Protein AF-A0A1G7NM06-F1 (afdb_monomer_lite)

Radius of gyration: 22.71 Å; chains: 1; bounding box: 61×48×58 Å

Structure (mmCIF, N/CA/C/O backbone):
data_AF-A0A1G7NM06-F1
#
_entry.id   AF-A0A1G7NM06-F1
#
loop_
_atom_site.group_PDB
_atom_site.id
_atom_site.type_symbol
_atom_site.label_atom_id
_atom_site.label_alt_id
_atom_site.label_comp_id
_atom_site.label_asym_id
_atom_site.label_entity_id
_atom_site.label_seq_id
_atom_site.pdbx_PDB_ins_code
_atom_site.Cartn_x
_atom_site.Cartn_y
_atom_site.Cartn_z
_atom_site.occupancy
_atom_site.B_iso_or_equiv
_atom_site.auth_seq_id
_atom_site.auth_comp_id
_atom_site.auth_asym_id
_atom_site.auth_atom_id
_atom_site.pdbx_PDB_model_num
ATOM 1 N N . MET A 1 1 ? 39.604 -18.640 15.598 1.00 43.50 1 MET A N 1
ATOM 2 C CA . MET A 1 1 ? 39.301 -17.469 14.747 1.00 43.50 1 MET A CA 1
ATOM 3 C C . MET A 1 1 ? 39.139 -17.954 13.306 1.00 43.50 1 MET A C 1
ATOM 5 O O . MET A 1 1 ? 40.164 -18.288 12.729 1.00 43.50 1 MET A O 1
ATOM 9 N N . LYS A 1 2 ? 37.892 -18.140 12.814 1.00 44.75 2 LYS A N 1
ATOM 10 C CA . LYS A 1 2 ? 37.484 -18.404 11.396 1.00 44.75 2 LYS A CA 1
ATOM 11 C C . LYS A 1 2 ? 36.070 -19.015 11.208 1.00 44.75 2 LYS A C 1
ATOM 13 O O . LYS A 1 2 ? 35.714 -19.318 10.079 1.00 44.75 2 LYS A O 1
ATOM 18 N N . ARG A 1 3 ? 35.270 -19.233 12.263 1.00 35.44 3 ARG A N 1
ATOM 19 C CA . ARG A 1 3 ? 33.945 -19.890 12.142 1.00 35.44 3 ARG A CA 1
ATOM 20 C C . ARG A 1 3 ? 32.798 -18.909 11.875 1.00 35.44 3 ARG A C 1
ATOM 22 O O . ARG A 1 3 ? 31.904 -19.227 11.101 1.00 35.44 3 ARG A O 1
ATOM 29 N N . ASP A 1 4 ? 32.876 -17.711 12.451 1.00 37.97 4 ASP A N 1
ATOM 30 C CA . ASP A 1 4 ? 31.843 -16.682 12.278 1.00 37.97 4 ASP A CA 1
ATOM 31 C C . ASP A 1 4 ? 31.806 -16.169 10.833 1.00 37.97 4 ASP A C 1
ATOM 33 O O . ASP A 1 4 ? 30.741 -16.017 10.249 1.00 37.97 4 ASP A O 1
ATOM 37 N N . ASP A 1 5 ? 32.971 -16.033 10.200 1.00 39.00 5 ASP A N 1
ATOM 38 C CA . ASP A 1 5 ? 33.121 -15.505 8.838 1.00 39.00 5 ASP A CA 1
ATOM 39 C C . ASP A 1 5 ? 32.427 -16.370 7.762 1.00 39.00 5 ASP A C 1
ATOM 41 O O . ASP A 1 5 ? 32.081 -15.891 6.687 1.00 39.00 5 ASP A O 1
ATOM 45 N N . THR A 1 6 ? 32.199 -17.659 8.041 1.00 47.03 6 THR A N 1
ATOM 46 C CA . THR A 1 6 ? 31.506 -18.585 7.125 1.00 47.03 6 THR A CA 1
ATOM 47 C C . THR A 1 6 ? 29.986 -18.504 7.270 1.00 47.03 6 THR A C 1
ATOM 49 O O . THR A 1 6 ? 29.272 -18.566 6.274 1.00 47.03 6 THR A O 1
ATOM 52 N N . LEU A 1 7 ? 29.493 -18.306 8.497 1.00 46.59 7 LEU A N 1
ATOM 53 C CA . LEU A 1 7 ? 28.071 -18.086 8.784 1.00 46.59 7 LEU A CA 1
ATOM 54 C C . LEU A 1 7 ? 27.610 -16.730 8.250 1.00 46.59 7 LEU A C 1
ATOM 56 O O . LEU A 1 7 ? 26.580 -16.650 7.592 1.00 46.59 7 LEU A O 1
ATOM 60 N N . TRP A 1 8 ? 28.413 -15.686 8.462 1.00 35.19 8 TRP A N 1
ATOM 61 C CA . TRP A 1 8 ? 28.135 -14.355 7.930 1.00 35.19 8 TRP A CA 1
ATOM 62 C C . TRP A 1 8 ? 28.139 -14.324 6.400 1.00 35.19 8 TRP A C 1
ATOM 64 O O . TRP A 1 8 ? 27.316 -13.619 5.831 1.00 35.19 8 TRP A O 1
ATOM 74 N N . LYS A 1 9 ? 28.985 -15.121 5.731 1.00 40.50 9 LYS A N 1
ATOM 75 C CA . LYS A 1 9 ? 28.974 -15.266 4.265 1.00 40.50 9 LYS A CA 1
ATOM 76 C C . LYS A 1 9 ? 27.762 -16.023 3.734 1.00 40.50 9 LYS A C 1
ATOM 78 O O . LYS A 1 9 ? 27.171 -15.558 2.774 1.00 40.50 9 LYS A O 1
ATOM 83 N N . SER A 1 10 ? 27.363 -17.122 4.371 1.00 41.19 10 SER A N 1
ATOM 84 C CA . SER A 1 10 ? 26.159 -17.872 3.976 1.00 41.19 10 SER A CA 1
ATOM 85 C C . SER A 1 10 ? 24.891 -17.038 4.158 1.00 41.19 10 SER A C 1
ATOM 87 O O . SER A 1 10 ? 24.064 -16.982 3.256 1.00 41.19 10 SER A O 1
ATOM 89 N N . ILE A 1 11 ? 24.780 -16.316 5.278 1.00 50.12 11 ILE A N 1
ATOM 90 C CA . ILE A 1 11 ? 23.676 -15.381 5.508 1.00 50.12 11 ILE A CA 1
ATOM 91 C C . ILE A 1 11 ? 23.701 -14.283 4.445 1.00 50.12 11 ILE A C 1
ATOM 93 O O . ILE A 1 11 ? 22.666 -14.006 3.851 1.00 50.12 11 ILE A O 1
ATOM 97 N N . LEU A 1 12 ? 24.874 -13.689 4.179 1.00 47.62 12 LEU A N 1
ATOM 98 C CA . LEU A 1 12 ? 25.030 -12.668 3.145 1.00 47.62 12 LEU A CA 1
ATOM 99 C C . LEU A 1 12 ? 24.721 -13.178 1.749 1.00 47.62 12 LEU A C 1
ATOM 101 O O . LEU A 1 12 ? 24.260 -12.360 0.984 1.00 47.62 12 LEU A O 1
ATOM 105 N N . GLU A 1 13 ? 24.958 -14.443 1.405 1.00 53.25 13 GLU A N 1
ATOM 106 C CA . GLU A 1 13 ? 24.612 -15.017 0.097 1.00 53.25 13 GLU A CA 1
ATOM 107 C C . GLU A 1 13 ? 23.094 -15.201 -0.052 1.00 53.25 13 GLU A C 1
ATOM 109 O O . GLU A 1 13 ? 22.539 -14.817 -1.082 1.00 53.25 13 GLU A O 1
ATOM 114 N N . ASP A 1 14 ? 22.414 -15.677 0.997 1.00 50.97 14 ASP A N 1
ATOM 115 C CA . ASP A 1 14 ? 20.961 -15.900 0.992 1.00 50.97 14 ASP A CA 1
ATOM 116 C C . ASP A 1 14 ? 20.156 -14.592 1.040 1.00 50.97 14 ASP A C 1
ATOM 118 O O . ASP A 1 14 ? 19.082 -14.494 0.443 1.00 50.97 14 ASP A O 1
ATOM 122 N N . ILE A 1 15 ? 20.678 -13.565 1.722 1.00 57.25 15 ILE A N 1
ATOM 123 C CA . ILE A 1 15 ? 20.030 -12.248 1.839 1.00 57.25 15 ILE A CA 1
ATOM 124 C C . ILE A 1 15 ? 20.716 -11.178 0.989 1.00 57.25 15 ILE A C 1
ATOM 126 O O . ILE A 1 15 ? 20.377 -10.007 1.124 1.00 57.25 15 ILE A O 1
ATOM 130 N N . PHE A 1 16 ? 21.676 -11.534 0.123 1.00 56.03 16 PHE A N 1
ATOM 131 C CA . PHE A 1 16 ? 22.527 -10.554 -0.571 1.00 56.03 16 PHE A CA 1
ATOM 132 C C . PHE A 1 16 ? 21.712 -9.553 -1.378 1.00 56.03 16 PHE A C 1
ATOM 134 O O . PHE A 1 16 ? 22.005 -8.361 -1.399 1.00 56.03 16 PHE A O 1
ATOM 141 N N . GLU A 1 17 ? 20.682 -10.058 -2.053 1.00 51.69 17 GLU A N 1
ATOM 142 C CA . GLU A 1 17 ? 19.802 -9.260 -2.893 1.00 51.69 17 GLU A CA 1
ATOM 143 C C . GLU A 1 17 ? 18.948 -8.319 -2.038 1.00 51.69 17 GLU A C 1
ATOM 145 O O . GLU A 1 17 ? 18.865 -7.139 -2.355 1.00 51.69 17 GLU A O 1
ATOM 150 N N . ASP A 1 18 ? 18.413 -8.793 -0.908 1.00 56.47 18 ASP A N 1
ATOM 151 C CA . ASP A 1 18 ? 17.639 -7.985 0.043 1.00 56.47 18 ASP A CA 1
ATOM 152 C C . ASP A 1 18 ? 18.523 -6.958 0.786 1.00 56.47 18 ASP A C 1
ATOM 154 O O . ASP A 1 18 ? 18.114 -5.820 1.019 1.00 56.47 18 ASP A O 1
ATOM 158 N N . PHE A 1 19 ? 19.771 -7.326 1.087 1.00 63.91 19 PHE A N 1
ATOM 159 C CA . PHE A 1 19 ? 20.810 -6.467 1.654 1.00 63.91 19 PHE A CA 1
ATOM 160 C C . PHE A 1 19 ? 21.197 -5.354 0.677 1.00 63.91 19 PHE A C 1
ATOM 162 O O . PHE A 1 19 ? 21.186 -4.178 1.037 1.00 63.91 19 PHE A O 1
ATOM 169 N N . LEU A 1 20 ? 21.475 -5.695 -0.583 1.00 50.59 20 LEU A N 1
ATOM 170 C CA . LEU A 1 20 ? 21.737 -4.707 -1.626 1.00 50.59 20 LEU A CA 1
ATOM 171 C C . LEU A 1 20 ? 20.502 -3.849 -1.914 1.00 50.59 20 LEU A C 1
ATOM 173 O O . LEU A 1 20 ? 20.657 -2.661 -2.143 1.00 50.59 20 LEU A O 1
ATOM 177 N N . LEU A 1 21 ? 19.286 -4.389 -1.838 1.00 51.88 21 LEU A N 1
ATOM 178 C CA . LEU A 1 21 ? 18.047 -3.614 -1.955 1.00 51.88 21 LEU A CA 1
ATOM 179 C C . LEU A 1 21 ? 17.881 -2.576 -0.841 1.00 51.88 21 LEU A C 1
ATOM 181 O O . LEU A 1 21 ? 17.345 -1.495 -1.082 1.00 51.88 21 LEU A O 1
ATOM 185 N N . PHE A 1 22 ? 18.285 -2.931 0.379 1.00 59.94 22 PHE A N 1
ATOM 186 C CA . PHE A 1 22 ? 18.188 -2.065 1.547 1.00 59.94 22 PHE A CA 1
ATOM 187 C C . PHE A 1 22 ? 19.261 -0.968 1.532 1.00 59.94 22 PHE A C 1
ATOM 189 O O . PHE A 1 22 ? 18.960 0.185 1.832 1.00 59.94 22 PHE A O 1
ATOM 196 N N . PHE A 1 23 ? 20.499 -1.309 1.155 1.00 47.84 23 PHE A N 1
ATOM 197 C CA . PHE A 1 23 ? 21.634 -0.377 1.157 1.00 47.84 23 PHE A CA 1
ATOM 198 C C . PHE A 1 23 ? 21.841 0.376 -0.169 1.00 47.84 23 PHE A C 1
ATOM 200 O O . PHE A 1 23 ? 22.398 1.472 -0.160 1.00 47.84 23 PHE A O 1
ATOM 207 N N . TYR A 1 24 ? 21.373 -0.171 -1.292 1.00 44.34 24 TYR A N 1
ATOM 208 C CA . TYR A 1 24 ? 21.452 0.405 -2.639 1.00 44.34 24 TYR A CA 1
ATOM 209 C C . TYR A 1 24 ? 20.064 0.387 -3.309 1.00 44.34 24 TYR A C 1
ATOM 211 O O . TYR A 1 24 ? 19.793 -0.436 -4.189 1.00 44.34 24 TYR A O 1
ATOM 219 N N . PRO A 1 25 ? 19.165 1.311 -2.924 1.00 50.66 25 PRO A N 1
ATOM 220 C CA . PRO A 1 25 ? 17.800 1.394 -3.457 1.00 50.66 25 PRO A CA 1
ATOM 221 C C . PRO A 1 25 ? 17.711 1.634 -4.980 1.00 50.66 25 PRO A C 1
ATOM 223 O O . PRO A 1 25 ? 16.626 1.488 -5.545 1.00 50.66 25 PRO A O 1
ATOM 226 N N . ASP A 1 26 ? 18.837 1.936 -5.641 1.00 49.22 26 ASP A N 1
ATOM 227 C CA . ASP A 1 26 ? 19.004 2.028 -7.102 1.00 49.22 26 ASP A CA 1
ATOM 228 C C . ASP A 1 26 ? 19.062 0.663 -7.820 1.00 49.22 26 ASP A C 1
ATOM 230 O O . ASP A 1 26 ? 19.248 0.600 -9.038 1.00 49.22 26 ASP A O 1
ATOM 234 N N . ALA A 1 27 ? 18.882 -0.453 -7.105 1.00 55.12 27 ALA A N 1
ATOM 235 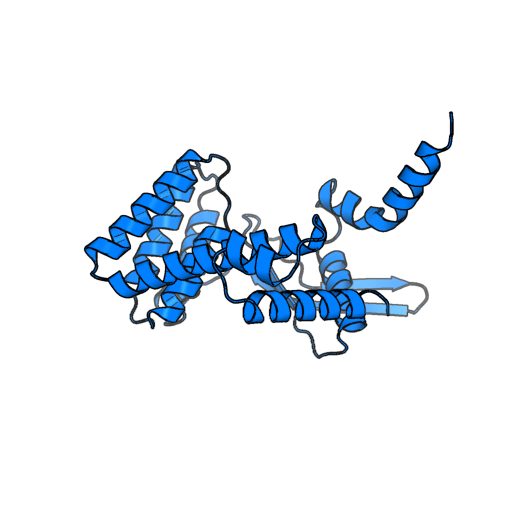C CA . ALA A 1 27 ? 18.587 -1.733 -7.738 1.00 55.12 27 ALA A CA 1
ATOM 236 C C . ALA A 1 27 ? 17.304 -1.609 -8.587 1.00 55.12 27 ALA A C 1
ATOM 238 O O . ALA A 1 27 ? 16.230 -1.309 -8.059 1.00 55.12 27 ALA A O 1
ATOM 239 N N . ASP A 1 28 ? 17.435 -1.842 -9.901 1.00 77.19 28 ASP A N 1
ATOM 240 C CA . ASP A 1 28 ? 16.383 -1.752 -10.924 1.00 77.19 28 ASP A CA 1
ATOM 241 C C . ASP A 1 28 ? 14.998 -2.152 -10.376 1.00 77.19 28 ASP A C 1
ATOM 243 O O . ASP A 1 28 ? 14.730 -3.317 -10.066 1.00 77.19 28 ASP A O 1
ATOM 247 N N . PHE A 1 29 ? 14.112 -1.161 -10.223 1.00 82.94 29 PHE A N 1
ATOM 248 C CA . PHE A 1 29 ? 12.759 -1.349 -9.695 1.00 82.94 29 PHE A CA 1
ATOM 249 C C . PHE A 1 29 ? 11.992 -2.426 -10.476 1.00 82.94 29 PHE A C 1
ATOM 251 O O . PHE A 1 29 ? 11.262 -3.215 -9.872 1.00 82.94 29 PHE A O 1
ATOM 258 N N . GLY A 1 30 ? 12.189 -2.499 -11.798 1.00 87.81 30 GLY A N 1
ATOM 259 C CA . GLY A 1 30 ? 11.575 -3.519 -12.639 1.00 87.81 30 GLY A CA 1
ATOM 260 C C . GLY A 1 30 ? 12.020 -4.919 -12.225 1.00 87.81 30 GLY A C 1
ATOM 261 O O . GLY A 1 30 ? 11.180 -5.804 -12.044 1.00 87.81 30 GLY A O 1
ATOM 262 N N . ARG A 1 31 ? 13.322 -5.111 -11.979 1.00 87.81 31 ARG A N 1
ATOM 263 C CA . ARG A 1 31 ? 13.869 -6.389 -11.501 1.00 87.81 31 ARG A CA 1
ATOM 264 C C . ARG A 1 31 ? 13.225 -6.815 -10.184 1.00 87.81 31 ARG A C 1
ATOM 266 O O . ARG A 1 31 ? 12.833 -7.968 -10.060 1.00 87.81 31 ARG A O 1
ATOM 273 N N . ARG A 1 32 ? 13.053 -5.899 -9.224 1.00 84.56 32 ARG A N 1
ATOM 274 C CA . ARG A 1 32 ? 12.399 -6.210 -7.935 1.00 84.56 32 ARG A CA 1
ATOM 275 C C . ARG A 1 32 ? 10.964 -6.682 -8.119 1.00 84.56 32 ARG A C 1
ATOM 277 O O . ARG A 1 32 ? 10.560 -7.690 -7.545 1.00 84.56 32 ARG A O 1
ATOM 284 N N . MET A 1 33 ? 10.211 -5.970 -8.955 1.00 87.75 33 MET A N 1
ATOM 285 C CA . MET A 1 33 ? 8.833 -6.333 -9.279 1.00 87.75 33 MET A CA 1
ATOM 286 C C . MET A 1 33 ? 8.754 -7.709 -9.951 1.00 87.75 33 MET A C 1
ATOM 288 O O . MET A 1 33 ? 7.837 -8.473 -9.652 1.00 87.75 33 MET A O 1
ATOM 292 N N . PHE A 1 34 ? 9.715 -8.038 -10.819 1.00 91.44 34 PHE A N 1
ATOM 293 C CA . PHE A 1 34 ? 9.824 -9.361 -11.432 1.00 91.44 34 PHE A CA 1
ATOM 294 C C . PHE A 1 34 ? 10.160 -10.451 -10.403 1.00 91.44 34 PHE A C 1
ATOM 296 O O . PHE A 1 34 ? 9.502 -11.489 -10.383 1.00 91.44 34 PHE A O 1
ATOM 303 N N . THR A 1 35 ? 11.110 -10.202 -9.494 1.00 86.75 35 THR A N 1
ATOM 304 C CA . THR A 1 35 ? 11.454 -11.136 -8.411 1.00 86.75 35 THR A CA 1
ATOM 305 C C . THR A 1 35 ? 10.243 -11.439 -7.525 1.00 86.75 35 THR A C 1
ATOM 307 O O . THR A 1 35 ? 9.984 -12.602 -7.223 1.00 86.75 35 THR A O 1
ATOM 310 N N . TYR A 1 36 ? 9.460 -10.425 -7.137 1.00 85.19 36 TYR A N 1
ATOM 311 C CA . TYR A 1 36 ? 8.233 -10.640 -6.359 1.00 85.19 36 TYR A CA 1
ATOM 312 C C . TYR A 1 36 ? 7.202 -11.458 -7.124 1.00 85.19 36 TYR A C 1
ATOM 314 O O . TYR A 1 36 ? 6.633 -12.389 -6.563 1.00 85.19 36 TYR A O 1
ATOM 322 N N . TYR A 1 37 ? 6.983 -11.139 -8.400 1.00 90.44 37 TYR A N 1
ATOM 323 C CA . TYR A 1 37 ? 6.076 -11.906 -9.244 1.00 90.44 37 TYR A CA 1
ATOM 324 C C . TYR A 1 37 ? 6.479 -13.381 -9.309 1.00 90.44 37 TYR A C 1
ATOM 326 O O . TYR A 1 37 ? 5.636 -14.232 -9.044 1.00 90.44 37 TYR A O 1
ATOM 334 N N . SER A 1 38 ? 7.758 -13.676 -9.573 1.00 88.31 38 SER A N 1
ATOM 335 C CA . SER A 1 38 ? 8.267 -15.053 -9.628 1.00 88.31 38 SER A CA 1
ATOM 336 C C . SER A 1 38 ? 8.049 -15.781 -8.304 1.00 88.31 38 SER A C 1
ATOM 338 O O . SER A 1 38 ? 7.428 -16.833 -8.290 1.00 88.31 38 SER A O 1
ATOM 340 N N . ARG A 1 39 ? 8.454 -15.182 -7.173 1.00 83.50 39 ARG A N 1
ATOM 341 C CA . ARG A 1 39 ? 8.306 -15.803 -5.844 1.00 83.50 39 ARG A CA 1
ATOM 342 C C . ARG A 1 39 ? 6.842 -16.079 -5.481 1.00 83.50 39 ARG A C 1
ATOM 344 O O . ARG A 1 39 ? 6.538 -17.099 -4.876 1.00 83.50 39 ARG A O 1
ATOM 351 N N . ILE A 1 40 ? 5.925 -15.164 -5.806 1.00 80.44 40 ILE A N 1
ATOM 352 C CA . ILE A 1 40 ? 4.493 -15.357 -5.528 1.00 80.44 40 ILE A CA 1
ATOM 353 C C . ILE A 1 40 ? 3.912 -16.426 -6.461 1.00 80.44 40 ILE A C 1
ATOM 355 O O . ILE A 1 40 ? 3.100 -17.234 -6.017 1.00 80.44 40 ILE A O 1
ATOM 359 N N . LEU A 1 41 ? 4.317 -16.445 -7.732 1.00 88.19 41 LEU A N 1
ATOM 360 C CA . LEU A 1 41 ? 3.871 -17.458 -8.682 1.00 88.19 41 LEU A CA 1
ATOM 361 C C . LEU A 1 41 ? 4.309 -18.854 -8.232 1.00 88.19 41 LEU A C 1
ATOM 363 O O . LEU A 1 41 ? 3.459 -19.733 -8.135 1.00 88.19 41 LEU A O 1
ATOM 367 N N . ASP A 1 42 ? 5.582 -19.011 -7.868 1.00 82.62 42 ASP A N 1
ATOM 368 C CA . ASP A 1 42 ? 6.148 -20.284 -7.413 1.00 82.62 42 ASP A CA 1
ATOM 369 C C . ASP A 1 42 ? 5.448 -20.798 -6.142 1.00 82.62 42 ASP A C 1
ATOM 371 O O . ASP A 1 42 ? 5.117 -21.976 -6.047 1.00 82.62 42 ASP A O 1
ATOM 375 N N . ASN A 1 43 ? 5.150 -19.909 -5.186 1.00 76.44 43 ASN A N 1
ATOM 376 C CA . ASN A 1 43 ? 4.553 -20.298 -3.904 1.00 76.44 43 ASN A CA 1
ATOM 377 C C . ASN A 1 43 ? 3.045 -20.593 -3.966 1.00 76.44 43 ASN A C 1
ATOM 379 O O . ASN A 1 43 ? 2.528 -21.311 -3.111 1.00 76.44 43 ASN A O 1
ATOM 383 N N . TYR A 1 44 ? 2.307 -19.979 -4.897 1.00 81.81 44 TYR A N 1
ATOM 384 C CA . TYR A 1 44 ? 0.837 -20.001 -4.859 1.00 81.81 44 TYR A CA 1
ATOM 385 C C . TYR A 1 44 ? 0.163 -20.518 -6.128 1.00 81.81 44 TYR A C 1
ATOM 387 O O . TYR A 1 44 ? -1.027 -20.826 -6.051 1.00 81.81 44 TYR A O 1
ATOM 395 N N . ASP A 1 45 ? 0.869 -20.564 -7.260 1.00 85.94 45 ASP A N 1
ATOM 396 C CA . ASP A 1 45 ? 0.376 -20.993 -8.577 1.00 85.94 45 ASP A CA 1
ATOM 397 C C . ASP A 1 45 ? -1.020 -20.439 -8.924 1.00 85.94 45 ASP A C 1
ATOM 399 O O . ASP A 1 45 ? -1.980 -21.146 -9.240 1.00 85.94 45 ASP A O 1
ATOM 403 N N . LYS A 1 46 ? -1.171 -19.118 -8.780 1.00 87.00 46 LYS A N 1
ATOM 404 C CA . LYS A 1 46 ? -2.419 -18.394 -9.056 1.00 87.00 46 LYS A CA 1
ATOM 405 C C . LYS A 1 46 ? -2.174 -17.242 -10.022 1.00 87.00 46 LYS A C 1
ATOM 407 O O . LYS A 1 46 ? -1.079 -16.684 -10.036 1.00 87.00 46 LYS A O 1
ATOM 412 N N . PRO A 1 47 ? -3.199 -16.811 -10.782 1.00 88.12 47 PRO A N 1
ATOM 413 C CA . PRO A 1 47 ? -3.114 -15.583 -11.563 1.00 88.12 47 PRO A CA 1
ATOM 414 C C . PRO A 1 47 ? -2.779 -14.377 -10.672 1.00 88.12 47 PRO A C 1
ATOM 416 O O . PRO A 1 47 ? -3.506 -14.078 -9.723 1.00 88.12 47 PRO A O 1
ATOM 419 N N . ILE A 1 48 ? -1.688 -13.676 -10.992 1.00 89.00 48 ILE A N 1
ATOM 420 C CA . ILE A 1 48 ? -1.184 -12.522 -10.236 1.00 89.00 48 ILE A CA 1
ATOM 421 C C . ILE A 1 48 ? -1.283 -11.267 -11.099 1.00 89.00 48 ILE A C 1
ATOM 423 O O . ILE A 1 48 ? -0.897 -11.261 -12.266 1.00 89.00 48 ILE A O 1
ATOM 427 N N . THR A 1 49 ? -1.757 -10.176 -10.498 1.00 90.62 49 THR A N 1
ATOM 428 C CA . THR A 1 49 ? -1.628 -8.828 -11.056 1.00 90.62 49 THR A CA 1
ATOM 429 C C . THR A 1 49 ? -0.795 -7.975 -10.113 1.00 90.62 49 THR A C 1
ATOM 431 O O . THR A 1 49 ? -1.045 -7.938 -8.908 1.00 90.62 49 THR A O 1
ATOM 434 N N . ALA A 1 50 ? 0.201 -7.286 -10.662 1.00 87.00 50 ALA A N 1
ATOM 435 C CA . ALA A 1 50 ? 1.054 -6.391 -9.902 1.00 87.00 50 ALA A CA 1
ATOM 436 C C . ALA A 1 50 ? 0.668 -4.932 -10.153 1.00 87.00 50 ALA A C 1
ATOM 438 O O . ALA A 1 50 ? 0.492 -4.508 -11.300 1.00 87.00 50 ALA A O 1
ATOM 439 N N . PHE A 1 51 ? 0.576 -4.167 -9.065 1.00 86.31 51 PHE A N 1
ATOM 440 C CA . PHE A 1 51 ? 0.376 -2.722 -9.078 1.00 86.31 51 PHE A CA 1
ATOM 441 C C . PHE A 1 51 ? 1.543 -2.041 -8.363 1.00 86.31 51 PHE A C 1
ATOM 443 O O . PHE A 1 51 ? 1.792 -2.303 -7.190 1.00 86.31 51 PHE A O 1
ATOM 450 N N . ALA A 1 52 ? 2.234 -1.148 -9.065 1.00 86.00 52 ALA A N 1
ATOM 451 C CA . ALA A 1 52 ? 3.239 -0.260 -8.500 1.00 86.00 52 ALA A CA 1
ATOM 452 C C . ALA A 1 52 ? 2.622 1.130 -8.311 1.00 86.00 52 ALA A C 1
ATOM 454 O O . ALA A 1 52 ? 2.257 1.782 -9.290 1.00 86.00 52 ALA A O 1
ATOM 455 N N . ILE A 1 53 ? 2.487 1.581 -7.061 1.00 82.62 53 ILE A N 1
ATOM 456 C CA . ILE A 1 53 ? 1.974 2.916 -6.728 1.00 82.62 53 ILE A CA 1
ATOM 457 C C . ILE A 1 53 ? 3.163 3.830 -6.436 1.00 82.62 53 ILE A C 1
ATOM 459 O O . ILE A 1 53 ? 3.864 3.652 -5.444 1.00 82.62 53 ILE A O 1
ATOM 463 N N . PHE A 1 54 ? 3.384 4.820 -7.297 1.00 82.62 54 PHE A N 1
ATOM 464 C CA . PHE A 1 54 ? 4.489 5.764 -7.175 1.00 82.62 54 PHE A CA 1
ATOM 465 C C . PHE A 1 54 ? 4.024 7.043 -6.482 1.00 82.62 54 PHE A C 1
ATOM 467 O O . PHE A 1 54 ? 3.206 7.803 -7.019 1.00 82.62 54 PHE A O 1
ATOM 474 N N . THR A 1 55 ? 4.584 7.282 -5.301 1.00 76.00 55 THR A N 1
ATOM 475 C CA . THR A 1 55 ? 4.272 8.413 -4.420 1.00 76.00 55 THR A CA 1
ATOM 476 C C . THR A 1 55 ? 5.472 9.344 -4.254 1.00 76.00 55 THR A C 1
ATOM 478 O O . THR A 1 55 ? 5.710 9.844 -3.164 1.00 76.00 55 THR A O 1
ATOM 481 N N . GLU A 1 56 ? 6.279 9.523 -5.296 1.00 74.06 56 GLU A N 1
ATOM 482 C CA . GLU A 1 56 ? 7.504 10.327 -5.233 1.00 74.06 56 GLU A CA 1
ATOM 483 C C . GLU A 1 56 ? 7.507 11.460 -6.268 1.00 74.06 56 GLU A C 1
ATOM 485 O O . GLU A 1 56 ? 6.714 11.446 -7.217 1.00 74.06 56 GLU A O 1
ATOM 490 N N . GLY A 1 57 ? 8.342 12.470 -6.003 1.00 70.19 57 GLY A N 1
ATOM 491 C CA . GLY A 1 57 ? 8.339 13.786 -6.647 1.00 70.19 57 GLY A CA 1
ATOM 492 C C . GLY A 1 57 ? 8.828 13.813 -8.099 1.00 70.19 57 GLY A C 1
ATOM 493 O O . GLY A 1 57 ? 8.499 14.737 -8.843 1.00 70.19 57 GLY A O 1
ATOM 494 N N . ASN A 1 58 ? 9.604 12.819 -8.534 1.00 78.94 58 ASN A N 1
ATOM 495 C CA . ASN A 1 58 ? 10.179 12.779 -9.871 1.00 78.94 58 ASN A CA 1
ATOM 496 C C . ASN A 1 58 ? 9.125 12.361 -10.902 1.00 78.94 58 ASN A C 1
ATOM 498 O O . ASN A 1 58 ? 8.721 11.201 -10.977 1.00 78.94 58 ASN A O 1
ATOM 502 N N . ALA A 1 59 ? 8.697 13.298 -11.746 1.00 75.06 59 ALA A N 1
ATOM 503 C CA . ALA A 1 59 ? 7.695 13.036 -12.775 1.00 75.06 59 ALA A CA 1
ATOM 504 C C . ALA A 1 59 ? 8.137 11.988 -13.815 1.00 75.06 59 ALA A C 1
ATOM 506 O O . ALA A 1 59 ? 7.296 11.254 -14.322 1.00 75.06 59 ALA A O 1
ATOM 507 N N . ALA A 1 60 ? 9.436 11.891 -14.117 1.00 80.38 60 ALA A N 1
ATOM 508 C CA . ALA A 1 60 ? 9.954 10.987 -15.145 1.00 80.38 60 ALA A CA 1
ATOM 509 C C . ALA A 1 60 ? 10.116 9.538 -14.654 1.00 80.38 60 ALA A C 1
ATOM 511 O O . ALA A 1 60 ? 10.203 8.613 -15.462 1.00 80.38 60 ALA A O 1
ATOM 512 N N . PHE A 1 61 ? 10.156 9.315 -13.339 1.00 83.00 61 PHE A N 1
ATOM 513 C CA . PHE A 1 61 ? 10.352 7.984 -12.780 1.00 83.00 61 PHE A CA 1
ATOM 514 C C . PHE A 1 61 ? 9.022 7.222 -12.702 1.00 83.00 61 PHE A C 1
ATOM 516 O O . PHE A 1 61 ? 8.188 7.428 -11.813 1.00 83.00 61 PHE A O 1
ATOM 523 N N . LYS A 1 62 ? 8.820 6.338 -13.681 1.00 86.00 62 LYS A N 1
ATOM 524 C CA . LYS A 1 62 ? 7.667 5.434 -13.778 1.00 86.00 62 LYS A CA 1
ATOM 525 C C . LYS A 1 62 ? 8.059 4.139 -14.506 1.00 86.00 62 LYS A C 1
ATOM 527 O O . LYS A 1 62 ? 7.556 3.869 -15.598 1.00 86.00 62 LYS A O 1
ATOM 532 N N . PRO A 1 63 ? 8.985 3.342 -13.948 1.00 88.69 63 PRO A N 1
ATOM 533 C CA . PRO A 1 63 ? 9.309 2.044 -14.525 1.00 88.69 63 PRO A CA 1
ATOM 534 C C . PRO A 1 63 ? 8.049 1.167 -14.535 1.00 88.69 63 PRO A C 1
ATOM 536 O O . PRO A 1 63 ? 7.362 1.059 -13.517 1.00 88.69 63 PRO A O 1
ATOM 539 N N . CYS A 1 64 ? 7.740 0.544 -15.671 1.00 91.12 64 CYS A N 1
ATOM 540 C CA . CYS A 1 64 ? 6.555 -0.307 -15.860 1.00 91.12 64 CYS A CA 1
ATOM 541 C C . CYS A 1 64 ? 6.869 -1.671 -16.496 1.00 91.12 64 CYS A C 1
ATOM 543 O O . CYS A 1 64 ? 5.959 -2.459 -16.762 1.00 91.12 64 CYS A O 1
ATOM 545 N N . GLU A 1 65 ? 8.148 -1.944 -16.742 1.00 93.19 65 GLU A N 1
ATOM 546 C CA . GLU A 1 65 ? 8.620 -3.155 -17.394 1.00 93.19 65 GLU A CA 1
ATOM 547 C C . GLU A 1 65 ? 9.986 -3.557 -16.841 1.00 93.19 65 GLU A C 1
ATOM 549 O O . GLU A 1 65 ? 10.826 -2.712 -16.537 1.00 93.19 65 GLU A O 1
ATOM 554 N N . TYR A 1 66 ? 10.191 -4.864 -16.736 1.00 92.94 66 TYR A N 1
ATOM 555 C CA . TYR A 1 66 ? 11.494 -5.491 -16.621 1.00 92.94 66 TYR A CA 1
ATOM 556 C C . TYR A 1 66 ? 11.779 -6.269 -17.900 1.00 92.94 66 TYR A C 1
ATOM 558 O O . TYR A 1 66 ? 10.957 -7.085 -18.319 1.00 92.94 66 TYR A O 1
ATOM 566 N N . TYR A 1 67 ? 12.947 -6.038 -18.494 1.00 93.25 67 TYR A N 1
ATOM 567 C CA . TYR A 1 67 ? 13.414 -6.767 -19.665 1.00 93.25 67 TYR A CA 1
ATOM 568 C C . TYR A 1 67 ? 14.811 -7.325 -19.419 1.00 93.25 67 TYR A C 1
ATOM 570 O O . TYR A 1 67 ? 15.698 -6.619 -18.935 1.00 93.25 67 TYR A O 1
ATOM 578 N N . ARG A 1 68 ? 15.024 -8.590 -19.783 1.00 90.81 68 ARG A N 1
ATOM 579 C CA . ARG A 1 68 ? 16.347 -9.215 -19.786 1.00 90.81 68 ARG A CA 1
ATOM 580 C C . ARG A 1 68 ? 16.483 -10.148 -20.973 1.00 90.81 68 ARG A C 1
ATOM 582 O O . ARG A 1 68 ? 15.575 -10.923 -21.251 1.00 90.81 68 ARG A O 1
ATOM 589 N N . GLU A 1 69 ? 17.652 -10.130 -21.600 1.00 95.38 69 GLU A N 1
ATOM 590 C CA . GLU A 1 69 ? 18.001 -11.018 -22.704 1.00 95.38 69 GLU A CA 1
ATOM 591 C C . GLU A 1 69 ? 19.408 -11.586 -22.518 1.00 95.38 69 GLU A C 1
ATOM 593 O O . GLU A 1 69 ? 20.327 -10.882 -22.094 1.00 95.38 69 GLU A O 1
ATOM 598 N N . PHE A 1 70 ? 19.574 -12.873 -22.810 1.00 92.19 70 PHE A N 1
ATOM 599 C CA . PHE A 1 70 ? 20.866 -13.543 -22.809 1.00 92.19 70 PHE A CA 1
ATOM 600 C C . PHE A 1 70 ? 20.841 -14.773 -23.723 1.00 92.19 70 PHE A C 1
ATOM 602 O O . PHE A 1 70 ? 19.976 -15.633 -23.581 1.00 92.19 70 PHE A O 1
ATOM 609 N N . MET A 1 71 ? 21.797 -14.864 -24.656 1.00 94.56 71 MET A N 1
ATOM 610 C CA . MET A 1 71 ? 21.985 -16.002 -25.577 1.00 94.56 71 MET A CA 1
ATOM 611 C C . MET A 1 71 ? 20.683 -16.519 -26.226 1.00 94.56 71 MET A C 1
ATOM 613 O O . MET A 1 71 ? 20.390 -17.711 -26.192 1.00 94.56 71 MET A O 1
ATOM 617 N N . GLY A 1 72 ? 19.881 -15.616 -26.803 1.00 94.94 72 GLY A N 1
ATOM 618 C CA . GLY A 1 72 ? 18.623 -15.963 -27.481 1.00 94.94 72 GLY A CA 1
ATOM 619 C C . GLY A 1 72 ? 17.448 -16.282 -26.548 1.00 94.94 72 GLY A C 1
ATOM 620 O O . GLY A 1 72 ? 16.378 -16.650 -27.023 1.00 94.94 72 GLY A O 1
ATOM 621 N N . THR A 1 73 ? 17.625 -16.134 -25.233 1.00 94.50 73 THR A N 1
ATOM 622 C CA . THR A 1 73 ? 16.554 -16.240 -24.235 1.00 94.50 73 THR A CA 1
ATOM 623 C C . THR A 1 73 ? 16.190 -14.851 -23.737 1.00 94.50 73 THR A C 1
ATOM 625 O O . THR A 1 73 ? 17.071 -14.106 -23.312 1.00 94.50 73 THR A O 1
ATOM 628 N N . SER A 1 74 ? 14.902 -14.510 -23.739 1.00 95.69 74 SER A N 1
ATOM 629 C CA . SER A 1 74 ? 14.409 -13.212 -23.272 1.00 95.69 74 SER A CA 1
ATOM 630 C C . SER A 1 74 ? 13.253 -13.354 -22.290 1.00 95.69 74 SER A C 1
ATOM 632 O O . SER A 1 74 ? 12.388 -14.211 -22.464 1.00 95.69 74 SER A O 1
ATOM 634 N N . VAL A 1 75 ? 13.196 -12.452 -21.314 1.00 95.12 75 VAL A N 1
ATOM 635 C CA . VAL A 1 75 ? 12.061 -12.257 -20.410 1.00 95.12 75 VAL A CA 1
ATOM 636 C C . VAL A 1 75 ? 11.613 -10.803 -20.509 1.00 95.12 75 VAL A C 1
ATOM 638 O O . VAL A 1 75 ? 12.430 -9.896 -20.371 1.00 95.12 75 VAL A O 1
ATOM 641 N N . SER A 1 76 ? 10.314 -10.592 -20.721 1.00 95.25 76 SER A N 1
ATOM 642 C CA . SER A 1 76 ? 9.641 -9.297 -20.582 1.00 95.25 76 SER A CA 1
ATOM 643 C C . SER A 1 76 ? 8.528 -9.459 -19.554 1.00 95.25 76 SER A C 1
ATOM 645 O O . SER A 1 76 ? 7.642 -10.301 -19.707 1.00 95.25 76 SER A O 1
ATOM 647 N N . TYR A 1 77 ? 8.595 -8.671 -18.488 1.00 94.94 77 TYR A N 1
ATOM 648 C CA . TYR A 1 77 ? 7.598 -8.640 -17.431 1.00 94.94 77 TYR A CA 1
ATOM 649 C C . TYR A 1 77 ? 7.051 -7.225 -17.290 1.00 94.94 77 TYR A C 1
ATOM 651 O O . TYR A 1 77 ? 7.779 -6.299 -16.940 1.00 94.94 77 TYR A O 1
ATOM 659 N N . LYS A 1 78 ? 5.752 -7.066 -17.551 1.00 95.94 78 LYS A N 1
ATOM 660 C CA . LYS A 1 78 ? 5.045 -5.783 -17.488 1.00 95.94 78 LYS A CA 1
ATOM 661 C C . LYS A 1 78 ? 4.088 -5.766 -16.313 1.00 95.94 78 LYS A C 1
ATOM 663 O O . LYS A 1 78 ? 3.439 -6.766 -16.016 1.00 95.94 78 LYS A O 1
ATOM 668 N N . TYR A 1 79 ? 3.971 -4.610 -15.677 1.00 94.06 79 TYR A N 1
ATOM 669 C CA . TYR A 1 79 ? 3.116 -4.430 -14.509 1.00 94.06 79 TYR A CA 1
ATOM 670 C C . TYR A 1 79 ? 2.397 -3.080 -14.536 1.00 94.06 79 TYR A C 1
ATOM 672 O O . TYR A 1 79 ? 2.778 -2.148 -15.248 1.00 94.06 79 TYR A O 1
ATOM 680 N N . ASN A 1 80 ? 1.324 -2.970 -13.750 1.00 93.81 80 ASN A N 1
ATOM 681 C CA . ASN A 1 80 ? 0.483 -1.780 -13.734 1.00 93.81 80 ASN A CA 1
ATOM 682 C C . ASN A 1 80 ? 1.150 -0.676 -12.904 1.00 93.81 80 ASN A C 1
ATOM 684 O O . ASN A 1 80 ? 1.228 -0.768 -11.681 1.00 93.81 80 ASN A O 1
ATOM 688 N N . ALA A 1 81 ? 1.613 0.384 -13.561 1.00 90.62 81 ALA A N 1
ATOM 689 C CA . ALA A 1 81 ? 2.219 1.541 -12.909 1.00 90.62 81 ALA A CA 1
ATOM 690 C C . ALA A 1 81 ? 1.188 2.659 -12.676 1.00 90.62 81 ALA A C 1
ATOM 692 O O . ALA A 1 81 ? 0.686 3.264 -13.626 1.00 90.62 81 ALA A O 1
ATOM 693 N N . PHE A 1 82 ? 0.914 2.983 -11.412 1.00 88.62 82 PHE A N 1
ATOM 694 C CA . PHE A 1 82 ? 0.036 4.074 -10.997 1.00 88.62 82 PHE A CA 1
ATOM 695 C C . PHE A 1 82 ? 0.854 5.214 -10.379 1.00 88.62 82 PHE A C 1
ATOM 697 O O . PHE A 1 82 ? 1.345 5.109 -9.256 1.00 88.62 82 PHE A O 1
ATOM 704 N N . LYS A 1 83 ? 1.012 6.324 -11.108 1.00 88.62 83 LYS A N 1
ATOM 705 C CA . LYS A 1 83 ? 1.744 7.511 -10.638 1.00 88.62 83 LYS A CA 1
ATOM 706 C C . LYS A 1 83 ? 0.768 8.543 -10.092 1.00 88.62 83 LYS A C 1
ATOM 708 O O . LYS A 1 83 ? -0.079 9.032 -10.838 1.00 88.62 83 LYS A O 1
ATOM 713 N N . ILE A 1 84 ? 0.904 8.905 -8.815 1.00 86.88 84 ILE A N 1
ATOM 714 C CA . ILE A 1 84 ? -0.008 9.859 -8.163 1.00 86.88 84 ILE A CA 1
ATOM 715 C C . ILE A 1 84 ? 0.099 11.259 -8.785 1.00 86.88 84 ILE A C 1
ATOM 717 O O . ILE A 1 84 ? -0.922 11.894 -9.044 1.00 86.88 84 ILE A O 1
ATOM 721 N N . LEU A 1 85 ? 1.313 11.722 -9.096 1.00 85.50 85 LEU A N 1
ATOM 722 C CA . LEU A 1 85 ? 1.539 13.054 -9.673 1.00 85.50 85 LEU A CA 1
ATOM 723 C C . LEU A 1 85 ? 0.839 13.278 -11.022 1.00 85.50 85 LEU A C 1
ATOM 725 O O . LEU A 1 85 ? 0.438 14.401 -11.321 1.00 85.50 85 LEU A O 1
ATOM 729 N N . GLU A 1 86 ? 0.627 12.227 -11.811 1.00 89.38 86 GLU A N 1
ATOM 730 C CA . GLU A 1 86 ? -0.006 12.317 -13.135 1.00 89.38 86 GLU A CA 1
ATOM 731 C C . GLU A 1 86 ? -1.541 12.401 -13.071 1.00 89.38 86 GLU A C 1
ATOM 733 O O . GLU A 1 86 ? -2.190 12.701 -14.071 1.00 89.38 86 GLU A O 1
ATOM 738 N N . GLN A 1 87 ? -2.151 12.150 -11.909 1.00 90.50 87 GLN A N 1
ATOM 739 C CA . GLN A 1 87 ? -3.605 12.005 -11.813 1.00 90.50 87 GLN A CA 1
ATOM 740 C C . GLN A 1 87 ? -4.342 13.343 -11.941 1.00 90.50 87 GLN A C 1
ATOM 742 O O . GLN A 1 87 ? -3.925 14.353 -11.378 1.00 90.50 87 GLN A O 1
ATOM 747 N N . ASN A 1 88 ? -5.477 13.378 -12.639 1.00 88.94 88 ASN A N 1
ATOM 748 C CA . ASN A 1 88 ? -6.256 14.609 -12.798 1.00 88.94 88 ASN A CA 1
ATOM 749 C C . ASN A 1 88 ? -7.021 14.964 -11.507 1.00 88.94 88 ASN A C 1
ATOM 751 O O . ASN A 1 88 ? -7.924 14.241 -11.092 1.00 88.94 88 ASN A O 1
ATOM 755 N N . GLU A 1 89 ? -6.710 16.114 -10.906 1.00 85.62 89 GLU A N 1
ATOM 756 C CA . GLU A 1 89 ? -7.315 16.547 -9.639 1.00 85.62 89 GLU A CA 1
ATOM 757 C C . GLU A 1 89 ? -8.831 16.758 -9.720 1.00 85.62 89 GLU A C 1
ATOM 759 O O . GLU A 1 89 ? -9.557 16.411 -8.790 1.00 85.62 89 GLU A O 1
ATOM 764 N N . GLN A 1 90 ? -9.338 17.294 -10.832 1.00 83.31 90 GLN A N 1
ATOM 765 C CA . GLN A 1 90 ? -10.774 17.518 -11.011 1.00 83.31 90 GLN A CA 1
ATOM 766 C C . GLN A 1 90 ? -11.532 16.193 -11.135 1.00 83.31 90 GLN A C 1
ATOM 768 O O . GLN A 1 90 ? -12.619 16.055 -10.575 1.00 83.31 90 GLN A O 1
ATOM 773 N N . ALA A 1 91 ? -10.954 15.211 -11.831 1.00 87.88 91 ALA A N 1
ATOM 774 C CA . ALA A 1 91 ? -11.517 13.868 -11.930 1.00 87.88 91 ALA A CA 1
ATOM 775 C C . ALA A 1 91 ? -11.514 13.158 -10.567 1.00 87.88 91 ALA A C 1
ATOM 777 O O . ALA A 1 91 ? -12.514 12.548 -10.195 1.00 87.88 91 ALA A O 1
ATOM 778 N N . LEU A 1 92 ? -10.434 13.298 -9.789 1.00 86.25 92 LEU A N 1
ATOM 779 C CA . LEU A 1 92 ? -10.348 12.747 -8.434 1.00 86.25 92 LEU A CA 1
ATOM 780 C C . LEU A 1 92 ? -11.397 13.363 -7.497 1.00 86.25 92 LEU A C 1
ATOM 782 O O . LEU A 1 92 ? -12.064 12.636 -6.765 1.00 86.25 92 LEU A O 1
ATOM 786 N N . ARG A 1 93 ? -11.605 14.686 -7.556 1.00 79.44 93 ARG A N 1
ATOM 787 C CA . ARG A 1 93 ? -12.632 15.375 -6.752 1.00 79.44 93 ARG A CA 1
ATOM 788 C C . ARG A 1 93 ? -14.054 14.927 -7.091 1.00 79.44 93 ARG A C 1
ATOM 790 O O . ARG A 1 93 ? -14.874 14.814 -6.188 1.00 79.44 93 ARG A O 1
ATOM 797 N N . LYS A 1 94 ? -14.336 14.665 -8.371 1.00 83.38 94 LYS A N 1
ATOM 798 C CA . LYS A 1 94 ? -15.647 14.194 -8.853 1.00 83.38 94 LYS A CA 1
ATOM 799 C C . LYS A 1 94 ? -15.881 12.697 -8.639 1.00 83.38 94 LYS A C 1
ATOM 801 O O . LYS A 1 94 ? -16.981 12.225 -8.887 1.00 83.38 94 LYS A O 1
ATOM 806 N N . SER A 1 95 ? -14.858 11.946 -8.236 1.00 83.88 95 SER A N 1
ATOM 807 C CA . SER A 1 95 ? -14.964 10.501 -8.071 1.00 83.88 95 SER A CA 1
ATOM 808 C C . SER A 1 95 ? -15.616 10.136 -6.740 1.00 83.88 95 SER A C 1
ATOM 810 O O . SER A 1 95 ? -15.209 10.609 -5.671 1.00 83.88 95 SER A O 1
ATOM 812 N N . ASP A 1 96 ? -16.571 9.211 -6.798 1.00 79.00 96 ASP A N 1
ATOM 813 C CA . ASP A 1 96 ? -17.183 8.587 -5.621 1.00 79.00 96 ASP A CA 1
ATOM 814 C C . ASP A 1 96 ? -16.253 7.562 -4.955 1.00 79.00 96 ASP A C 1
ATOM 816 O O . ASP A 1 96 ? -16.512 7.107 -3.838 1.00 79.00 96 ASP A O 1
ATOM 820 N N . ASN A 1 97 ? -15.136 7.211 -5.606 1.00 78.81 97 ASN A N 1
ATOM 821 C CA . ASN A 1 97 ? -14.179 6.263 -5.058 1.00 78.81 97 ASN A CA 1
ATOM 822 C C . ASN A 1 97 ? -13.501 6.852 -3.801 1.00 78.81 97 ASN A C 1
ATOM 824 O O . ASN A 1 97 ? -12.887 7.919 -3.880 1.00 78.81 97 ASN A O 1
ATOM 828 N N . PRO A 1 98 ? -13.536 6.153 -2.651 1.00 69.31 98 PRO A N 1
ATOM 829 C CA . PRO A 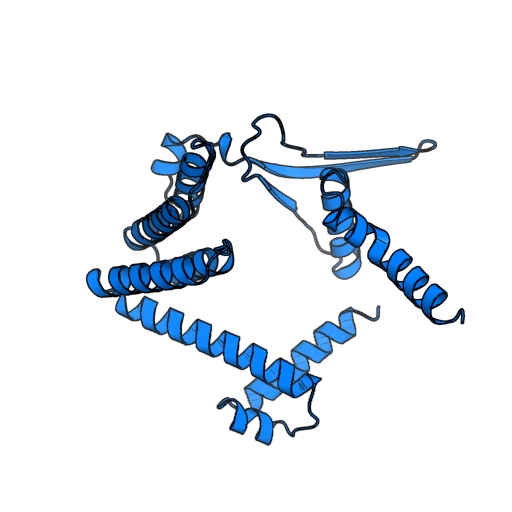1 98 ? -12.909 6.623 -1.418 1.00 69.31 98 PRO A CA 1
ATOM 830 C C . PRO A 1 98 ? -11.390 6.818 -1.512 1.00 69.31 98 PRO A C 1
ATOM 832 O O . PRO A 1 98 ? -10.833 7.603 -0.755 1.00 69.31 98 PRO A O 1
ATOM 835 N N . PHE A 1 99 ? -10.700 6.145 -2.434 1.00 75.56 99 PHE A N 1
ATOM 836 C CA . PHE A 1 99 ? -9.265 6.342 -2.639 1.00 75.56 99 PHE A CA 1
ATOM 837 C C . PHE A 1 99 ? -8.952 7.594 -3.459 1.00 75.56 99 PHE A C 1
ATOM 839 O O . PHE A 1 99 ? -7.822 8.071 -3.421 1.00 75.56 99 PHE A O 1
ATOM 846 N N . ALA A 1 100 ? -9.930 8.168 -4.167 1.00 82.00 100 ALA A N 1
ATOM 847 C CA . ALA A 1 100 ? -9.692 9.350 -4.988 1.00 82.00 100 ALA A CA 1
ATOM 848 C C . ALA A 1 100 ? -9.277 10.561 -4.145 1.00 82.00 100 ALA A C 1
ATOM 850 O O . ALA A 1 100 ? -8.388 11.308 -4.549 1.00 82.00 100 ALA A O 1
ATOM 851 N N . ILE A 1 101 ? -9.858 10.716 -2.949 1.00 72.50 101 ILE A N 1
ATOM 852 C CA . ILE A 1 101 ? -9.445 11.768 -2.019 1.00 72.50 101 ILE A CA 1
ATOM 853 C C . ILE A 1 101 ? -8.050 11.503 -1.456 1.00 72.50 101 ILE A C 1
ATOM 855 O O . ILE A 1 101 ? -7.240 12.415 -1.424 1.00 72.50 101 ILE A O 1
ATOM 859 N N . VAL A 1 102 ? -7.727 10.253 -1.111 1.00 73.88 102 VAL A N 1
ATOM 860 C CA . VAL A 1 102 ? -6.384 9.884 -0.636 1.00 73.88 102 VAL A CA 1
ATOM 861 C C . VAL A 1 102 ? -5.339 10.237 -1.696 1.00 73.88 102 VAL A C 1
ATOM 863 O O . VAL A 1 102 ? -4.350 10.895 -1.394 1.00 73.88 102 VAL A O 1
ATOM 866 N N . VAL A 1 103 ? -5.590 9.869 -2.955 1.00 81.81 103 VAL A N 1
ATOM 867 C CA . VAL A 1 103 ? -4.715 10.195 -4.089 1.00 81.81 103 VAL A CA 1
ATOM 868 C C . VAL A 1 103 ? -4.618 11.707 -4.294 1.00 81.81 103 VAL A C 1
ATOM 870 O O . VAL A 1 103 ? -3.520 12.205 -4.520 1.00 81.81 103 VAL A O 1
ATOM 873 N N . LEU A 1 104 ? -5.728 12.447 -4.192 1.00 77.62 104 LEU A N 1
ATOM 874 C CA . LEU A 1 104 ? -5.734 13.907 -4.315 1.00 77.62 104 LEU A CA 1
ATOM 875 C C . LEU A 1 104 ? -4.874 14.560 -3.230 1.00 77.62 104 LEU A C 1
ATOM 877 O O . LEU A 1 104 ? -4.058 15.426 -3.530 1.00 77.62 104 LEU A O 1
ATOM 881 N N . THR A 1 105 ? -5.038 14.125 -1.985 1.00 70.44 105 THR A N 1
ATOM 882 C CA . THR A 1 105 ? -4.313 14.676 -0.848 1.00 70.44 105 THR A CA 1
ATOM 883 C C . THR A 1 105 ? -2.826 14.334 -0.927 1.00 70.44 105 THR A C 1
ATOM 885 O O . THR A 1 105 ? -1.993 15.224 -0.790 1.00 70.44 105 THR A O 1
ATOM 888 N N . VAL A 1 106 ? -2.463 13.092 -1.267 1.00 75.06 106 VAL A N 1
ATOM 889 C CA . VAL A 1 106 ? -1.056 12.718 -1.504 1.00 75.06 106 VAL A CA 1
ATOM 890 C C . VAL A 1 106 ? -0.477 13.469 -2.707 1.00 75.06 106 VAL A C 1
ATOM 892 O O . VAL A 1 106 ? 0.671 13.891 -2.663 1.00 75.06 106 VAL A O 1
ATOM 895 N N . LYS A 1 107 ? -1.247 13.707 -3.773 1.00 80.38 107 LYS A N 1
ATOM 896 C CA . LYS A 1 107 ? -0.790 14.511 -4.915 1.00 80.38 107 LYS A CA 1
ATOM 897 C C . LYS A 1 107 ? -0.501 15.959 -4.516 1.00 80.38 107 LYS A C 1
ATOM 899 O O . LYS A 1 107 ? 0.575 16.462 -4.835 1.00 80.38 107 LYS A O 1
ATOM 904 N N . ALA A 1 108 ? -1.437 16.602 -3.817 1.00 75.00 108 ALA A N 1
ATOM 905 C CA . ALA A 1 108 ? -1.256 17.949 -3.281 1.00 75.00 108 ALA A CA 1
ATOM 906 C C . ALA A 1 108 ? -0.051 18.007 -2.339 1.00 75.00 108 ALA A C 1
ATOM 908 O O . ALA A 1 108 ? 0.647 19.020 -2.285 1.00 75.00 108 ALA A O 1
ATOM 909 N N . ALA A 1 109 ? 0.212 16.900 -1.638 1.00 70.38 109 ALA A N 1
ATOM 910 C CA . ALA A 1 109 ? 1.392 16.775 -0.825 1.00 70.38 109 ALA A CA 1
ATOM 911 C C . ALA A 1 109 ? 2.659 16.792 -1.688 1.00 70.38 109 ALA A C 1
ATOM 913 O O . ALA A 1 109 ? 3.458 17.709 -1.585 1.00 70.38 109 ALA A O 1
ATOM 914 N N . LEU A 1 110 ? 2.797 15.858 -2.628 1.00 73.06 110 LEU A N 1
ATOM 915 C CA . LEU A 1 110 ? 3.996 15.710 -3.462 1.00 73.06 110 LEU A CA 1
ATOM 916 C C . LEU A 1 110 ? 4.367 16.947 -4.296 1.00 73.06 110 LEU A C 1
ATOM 918 O O . LEU A 1 110 ? 5.528 17.104 -4.656 1.00 73.06 110 LEU A O 1
ATOM 922 N N . GLN A 1 111 ? 3.412 17.828 -4.603 1.00 73.12 111 GLN A N 1
ATOM 923 C CA . GLN A 1 111 ? 3.675 19.109 -5.276 1.00 73.12 111 GLN A CA 1
ATOM 924 C C . GLN A 1 111 ? 4.364 20.148 -4.370 1.00 73.12 111 GLN A C 1
ATOM 926 O O . GLN A 1 111 ? 4.927 21.125 -4.863 1.00 73.12 111 GLN A O 1
ATOM 931 N N . ARG A 1 112 ? 4.319 19.964 -3.048 1.00 68.19 112 ARG A N 1
ATOM 932 C CA . ARG A 1 112 ? 5.002 20.792 -2.053 1.00 68.19 112 ARG A CA 1
ATOM 933 C C . ARG A 1 112 ? 6.332 20.104 -1.729 1.00 68.19 112 ARG A C 1
ATOM 935 O O . ARG A 1 112 ? 6.365 19.136 -0.984 1.00 68.19 112 ARG A O 1
ATOM 942 N N . ASN A 1 113 ? 7.422 20.578 -2.338 1.00 54.53 113 ASN A N 1
ATOM 943 C CA . ASN A 1 113 ? 8.759 19.948 -2.356 1.00 54.53 113 ASN A CA 1
ATOM 944 C C . ASN A 1 113 ? 9.380 19.563 -0.988 1.00 54.53 113 ASN A C 1
ATOM 946 O O . ASN A 1 113 ? 10.396 18.876 -0.983 1.00 54.53 113 ASN A O 1
ATOM 950 N N . HIS A 1 114 ? 8.809 19.967 0.152 1.00 54.31 114 HIS A N 1
ATOM 951 C CA . HIS A 1 114 ? 9.205 19.514 1.487 1.00 54.31 114 HIS A CA 1
ATOM 952 C C . HIS A 1 114 ? 7.990 19.445 2.418 1.00 54.31 114 HIS A C 1
ATOM 954 O O . HIS A 1 114 ? 7.216 20.396 2.481 1.00 54.31 114 HIS A O 1
ATOM 960 N N . PHE A 1 115 ? 7.869 18.344 3.168 1.00 60.53 115 PHE A N 1
ATOM 961 C CA . PHE A 1 115 ? 7.000 18.262 4.342 1.00 60.53 115 PHE A CA 1
ATOM 962 C C . PHE A 1 115 ? 7.837 18.486 5.586 1.00 60.53 115 PHE A C 1
ATOM 964 O O . PHE A 1 115 ? 8.705 17.677 5.910 1.00 60.53 115 PHE A O 1
ATOM 971 N N . SER A 1 116 ? 7.531 19.542 6.324 1.00 66.38 116 SER A N 1
ATOM 972 C CA . SER A 1 116 ? 7.719 19.499 7.765 1.00 66.38 116 SER A CA 1
ATOM 973 C C . SER A 1 116 ? 6.781 18.447 8.359 1.00 66.38 116 SER A C 1
ATOM 975 O O . SER A 1 116 ? 5.705 18.149 7.834 1.00 66.38 116 SER A O 1
ATOM 977 N N . GLU A 1 117 ? 7.166 17.880 9.493 1.00 67.19 117 GLU A N 1
ATOM 978 C CA . GLU A 1 117 ? 6.366 16.847 10.145 1.00 67.19 117 GLU A CA 1
ATOM 979 C C . GLU A 1 117 ? 4.956 17.338 10.538 1.00 67.19 117 GLU A C 1
ATOM 981 O O . GLU A 1 117 ? 3.978 16.593 10.466 1.00 67.19 117 GLU A O 1
ATOM 986 N N . ASN A 1 118 ? 4.833 18.633 10.846 1.00 71.62 118 ASN A N 1
ATOM 987 C CA . ASN A 1 118 ? 3.555 19.298 11.093 1.00 71.62 118 ASN A CA 1
ATOM 988 C C . ASN A 1 118 ? 2.669 19.356 9.841 1.00 71.62 118 ASN A C 1
ATOM 990 O O . ASN A 1 118 ? 1.451 19.223 9.935 1.00 71.62 118 ASN A O 1
ATOM 994 N N . GLU A 1 119 ? 3.251 19.536 8.657 1.00 70.94 119 GLU A N 1
ATOM 995 C CA . GLU A 1 119 ? 2.491 19.502 7.406 1.00 70.94 119 GLU A CA 1
ATOM 996 C C . GLU A 1 119 ? 2.008 18.087 7.094 1.00 70.94 119 GLU A C 1
ATOM 998 O O . GLU A 1 119 ? 0.878 17.927 6.639 1.00 70.94 119 GLU A O 1
ATOM 1003 N N . LEU A 1 120 ? 2.813 17.062 7.396 1.00 70.56 120 LEU A N 1
ATOM 1004 C CA . LEU A 1 120 ? 2.400 15.665 7.253 1.00 70.56 120 LEU A CA 1
ATOM 1005 C C . LEU A 1 120 ? 1.254 15.331 8.216 1.00 70.56 120 LEU A C 1
ATOM 1007 O O . LEU A 1 120 ? 0.297 14.656 7.836 1.00 70.56 120 LEU A O 1
ATOM 1011 N N . LEU A 1 121 ? 1.329 15.829 9.451 1.00 74.38 121 LEU A N 1
ATOM 1012 C CA . LEU A 1 121 ? 0.264 15.707 10.442 1.00 74.38 121 LEU A CA 1
ATOM 1013 C C . LEU A 1 121 ? -1.034 16.353 9.940 1.00 74.38 121 LEU A C 1
ATOM 1015 O O . LEU A 1 121 ? -2.067 15.685 9.883 1.00 74.38 121 LEU A O 1
ATOM 1019 N N . ASN A 1 122 ? -0.969 17.614 9.504 1.00 77.44 122 ASN A N 1
ATOM 1020 C CA . ASN A 1 122 ? -2.121 18.337 8.962 1.00 77.44 122 ASN A CA 1
ATOM 1021 C C . ASN A 1 122 ? -2.726 17.617 7.753 1.00 77.44 122 ASN A C 1
ATOM 1023 O O . ASN A 1 122 ? -3.944 17.479 7.660 1.00 77.44 122 ASN A O 1
ATOM 1027 N N . LEU A 1 123 ? -1.874 17.095 6.869 1.00 73.12 123 LEU A N 1
ATOM 1028 C CA . LEU A 1 123 ? -2.289 16.328 5.704 1.00 73.12 123 LEU A CA 1
ATOM 1029 C C . LEU A 1 123 ? -3.099 15.093 6.105 1.00 73.12 123 LEU A C 1
ATOM 1031 O O . LEU A 1 123 ? -4.176 14.852 5.566 1.00 73.12 123 LEU A O 1
ATOM 1035 N N . LYS A 1 124 ? -2.612 14.304 7.069 1.00 74.12 124 LYS A N 1
ATOM 1036 C CA . LYS A 1 124 ? -3.347 13.118 7.520 1.00 74.12 124 LYS A CA 1
ATOM 1037 C C . LYS A 1 124 ? -4.673 13.473 8.181 1.00 74.12 124 LYS A C 1
ATOM 1039 O O . LYS A 1 124 ? -5.656 12.769 7.954 1.00 74.12 124 LYS A O 1
ATOM 1044 N N . ILE A 1 125 ? -4.713 14.541 8.978 1.00 79.06 125 ILE A N 1
ATOM 1045 C CA . ILE A 1 125 ? -5.956 15.025 9.596 1.00 79.06 125 ILE A CA 1
ATOM 1046 C C . ILE A 1 125 ? -6.957 15.421 8.504 1.00 79.06 125 ILE A C 1
ATOM 1048 O O . ILE A 1 125 ? -8.131 15.061 8.583 1.00 79.06 125 ILE A O 1
ATOM 1052 N N . GLU A 1 126 ? -6.497 16.082 7.441 1.00 77.12 126 GLU A N 1
ATOM 1053 C CA . GLU A 1 126 ? -7.332 16.449 6.297 1.00 77.12 126 GLU A CA 1
ATOM 1054 C C . GLU A 1 126 ? -7.881 15.212 5.560 1.00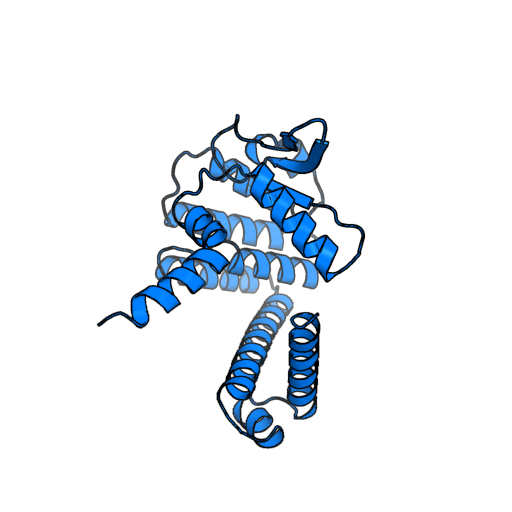 77.12 126 GLU A C 1
ATOM 1056 O O . GLU A 1 126 ? -9.066 15.174 5.218 1.00 77.12 126 GLU A O 1
ATOM 1061 N N . ILE A 1 127 ? -7.066 14.165 5.363 1.00 75.94 127 ILE A N 1
ATOM 1062 C CA . ILE A 1 127 ? -7.539 12.887 4.797 1.00 75.94 127 ILE A CA 1
ATOM 1063 C C . ILE A 1 127 ? -8.611 12.277 5.704 1.00 75.94 127 ILE A C 1
ATOM 1065 O O . ILE A 1 127 ? -9.677 11.895 5.220 1.00 75.94 127 ILE A O 1
ATOM 1069 N N . ALA A 1 128 ? -8.352 12.198 7.012 1.00 78.19 128 ALA A N 1
ATOM 1070 C CA . ALA A 1 128 ? -9.280 11.613 7.974 1.00 78.19 128 ALA A CA 1
ATOM 1071 C C . ALA A 1 128 ? -10.622 12.360 7.991 1.00 78.19 128 ALA A C 1
ATOM 1073 O O . ALA A 1 128 ? -11.676 11.730 7.897 1.00 78.19 128 ALA A O 1
ATOM 1074 N N . LYS A 1 129 ? -10.589 13.698 8.012 1.00 79.69 129 LYS A N 1
ATOM 1075 C CA . LYS A 1 129 ? -11.783 14.545 7.951 1.00 79.69 129 LYS A CA 1
ATOM 1076 C C . LYS A 1 129 ? -12.592 14.299 6.675 1.00 79.69 129 LYS A C 1
ATOM 1078 O O . LYS A 1 129 ? -13.780 14.001 6.755 1.00 79.69 129 LYS A O 1
ATOM 1083 N N . ASN A 1 130 ? -11.954 14.331 5.506 1.00 75.88 130 ASN A N 1
ATOM 1084 C CA . ASN A 1 130 ? -12.660 14.110 4.242 1.00 75.88 130 ASN A CA 1
ATOM 1085 C C . ASN A 1 130 ? -13.234 12.685 4.106 1.00 75.88 130 ASN A C 1
ATOM 1087 O O . ASN A 1 130 ? -14.267 12.491 3.465 1.00 75.88 130 ASN A O 1
ATOM 1091 N N . LEU A 1 131 ? -12.574 11.670 4.680 1.00 76.81 131 LEU A N 1
ATOM 1092 C CA . LEU A 1 131 ? -13.098 10.299 4.711 1.00 76.81 131 LEU A CA 1
ATOM 1093 C C . LEU A 1 131 ? -14.368 10.193 5.563 1.00 76.81 131 LEU A C 1
ATOM 1095 O O . LEU A 1 131 ? -15.279 9.449 5.197 1.00 76.81 131 LEU A O 1
ATOM 1099 N N . LEU A 1 132 ? -14.419 10.935 6.671 1.00 76.81 132 LEU A N 1
ATOM 1100 C CA . LEU A 1 132 ? -15.563 10.993 7.577 1.00 76.81 132 LEU A CA 1
ATOM 1101 C C . LEU A 1 132 ? -16.750 11.765 6.975 1.00 76.81 132 LEU A C 1
ATOM 1103 O O . LEU A 1 132 ? -17.894 11.384 7.195 1.00 76.81 132 LEU A O 1
ATOM 1107 N N . GLU A 1 133 ? -16.502 12.802 6.172 1.00 77.00 133 GLU A N 1
ATOM 1108 C CA . GLU A 1 133 ? -17.553 13.622 5.544 1.00 77.00 133 GLU A CA 1
ATOM 1109 C C . GLU A 1 133 ? -18.275 12.933 4.366 1.00 77.00 133 GLU A C 1
ATOM 1111 O O . GLU A 1 133 ? -19.341 13.379 3.934 1.00 77.00 133 GLU A O 1
ATOM 1116 N N . ARG A 1 134 ? -17.734 11.833 3.826 1.00 71.88 134 ARG A N 1
ATOM 1117 C CA . ARG A 1 134 ? -18.349 11.103 2.703 1.00 71.88 134 ARG A CA 1
ATOM 1118 C C . ARG A 1 134 ? -19.434 10.124 3.162 1.00 71.88 134 ARG A C 1
ATOM 1120 O O . ARG A 1 134 ? -19.352 9.518 4.225 1.00 71.88 134 ARG A O 1
ATOM 1127 N N . GLN A 1 135 ? -20.406 9.862 2.281 1.00 70.00 135 GLN A N 1
ATOM 1128 C CA . GLN A 1 135 ? -21.459 8.848 2.467 1.00 70.00 135 GLN A CA 1
ATOM 1129 C C . GLN A 1 135 ? -20.931 7.410 2.276 1.00 70.00 135 GLN A C 1
ATOM 1131 O O . GLN A 1 135 ? -21.425 6.634 1.460 1.00 70.00 135 GLN A O 1
ATOM 1136 N N . LEU A 1 136 ? -19.880 7.045 3.008 1.00 73.25 136 LEU A N 1
ATOM 1137 C CA . LEU A 1 136 ? -19.319 5.698 3.022 1.00 73.25 136 LEU A CA 1
ATOM 1138 C C . LEU A 1 136 ? -19.890 4.907 4.204 1.00 73.25 136 LEU A C 1
ATOM 1140 O O . LEU A 1 136 ? -20.185 5.445 5.268 1.00 73.25 136 LEU A O 1
ATOM 1144 N N . SER A 1 137 ? -20.006 3.588 4.049 1.00 77.12 137 SER A N 1
ATOM 1145 C CA . SER A 1 137 ? -20.361 2.714 5.174 1.00 77.12 137 SER A CA 1
ATOM 1146 C C . SER A 1 137 ? -19.315 2.822 6.291 1.00 77.12 137 SER A C 1
ATOM 1148 O O . SER A 1 137 ? -18.115 2.817 5.994 1.00 77.12 137 SER A O 1
ATOM 1150 N N . LYS A 1 138 ? -19.748 2.783 7.556 1.00 72.75 138 LYS A N 1
ATOM 1151 C CA . LYS A 1 138 ? -18.873 2.842 8.746 1.00 72.75 138 LYS A CA 1
ATOM 1152 C C . LYS A 1 138 ? -17.687 1.865 8.679 1.00 72.75 138 LYS A C 1
ATOM 1154 O O . LYS A 1 138 ? -16.566 2.244 8.999 1.00 72.75 138 LYS A O 1
ATOM 1159 N N . THR A 1 139 ? -17.898 0.646 8.177 1.00 68.38 139 THR A N 1
ATOM 1160 C CA . THR A 1 139 ? -16.843 -0.373 8.012 1.00 68.38 139 THR A CA 1
ATOM 1161 C C . THR A 1 139 ? -15.766 0.033 7.003 1.00 68.38 139 THR A C 1
ATOM 1163 O O . THR A 1 139 ? -14.580 -0.181 7.245 1.00 68.38 139 THR A O 1
ATOM 1166 N N . LYS A 1 140 ? -16.153 0.648 5.877 1.00 72.19 140 LYS A N 1
ATOM 1167 C CA . LYS A 1 140 ? -15.198 1.150 4.872 1.00 72.19 140 LYS A CA 1
ATOM 1168 C C . LYS A 1 140 ? -14.379 2.310 5.428 1.00 72.19 140 LYS A C 1
ATOM 1170 O O . LYS A 1 140 ? -13.164 2.299 5.274 1.00 72.19 140 LYS A O 1
ATOM 1175 N N . ILE A 1 141 ? -15.027 3.254 6.113 1.00 74.31 141 ILE A N 1
ATOM 1176 C CA . ILE A 1 141 ? -14.342 4.373 6.775 1.00 74.31 141 ILE A CA 1
ATOM 1177 C C . ILE A 1 141 ? -13.327 3.839 7.789 1.00 74.31 141 ILE A C 1
ATOM 1179 O O . ILE A 1 141 ? -12.166 4.231 7.748 1.00 74.31 141 ILE A O 1
ATOM 1183 N N . ARG A 1 142 ? -13.724 2.873 8.628 1.00 70.88 142 ARG A N 1
ATOM 1184 C CA . ARG A 1 142 ? -12.832 2.215 9.593 1.00 70.88 142 ARG A CA 1
ATOM 1185 C C . ARG A 1 142 ? -11.590 1.626 8.927 1.00 70.88 142 ARG A C 1
ATOM 1187 O O . ARG A 1 142 ? -10.482 1.893 9.372 1.00 70.88 142 ARG A O 1
ATOM 1194 N N . ASN A 1 143 ? -11.768 0.834 7.870 1.00 67.31 143 ASN A N 1
ATOM 1195 C CA . ASN A 1 143 ? -10.647 0.182 7.192 1.00 67.31 143 ASN A CA 1
ATOM 1196 C C . ASN A 1 143 ? -9.697 1.208 6.550 1.00 67.31 143 ASN A C 1
ATOM 1198 O O . ASN A 1 143 ? -8.485 1.024 6.588 1.00 67.31 143 ASN A O 1
ATOM 1202 N N . LEU A 1 144 ? -10.235 2.301 6.001 1.00 70.06 144 LEU A N 1
ATOM 1203 C CA . LEU A 1 144 ? -9.440 3.376 5.401 1.00 70.06 144 LEU A CA 1
ATOM 1204 C C . LEU A 1 144 ? -8.694 4.208 6.453 1.00 70.06 144 LEU A C 1
ATOM 1206 O O . LEU A 1 144 ? -7.534 4.548 6.239 1.00 70.06 144 LEU A O 1
ATOM 1210 N N . LEU A 1 145 ? -9.319 4.492 7.599 1.00 70.38 145 LEU A N 1
ATOM 1211 C CA . LEU A 1 145 ? -8.656 5.151 8.728 1.00 70.38 145 LEU A CA 1
ATOM 1212 C C . LEU A 1 145 ? -7.573 4.258 9.343 1.00 70.38 145 LEU A C 1
ATOM 1214 O O . LEU A 1 145 ? -6.477 4.737 9.612 1.00 70.38 145 LEU A O 1
ATOM 1218 N N . GLY A 1 146 ? -7.838 2.957 9.499 1.00 65.69 146 GLY A N 1
ATOM 1219 C CA . GLY A 1 146 ? -6.837 1.982 9.942 1.00 65.69 146 GLY A CA 1
ATOM 1220 C C . GLY A 1 146 ? -5.645 1.913 8.985 1.00 65.69 146 GLY A C 1
ATOM 1221 O O . GLY A 1 146 ? -4.497 1.986 9.414 1.00 65.69 146 GLY A O 1
ATOM 1222 N N . PHE A 1 147 ? -5.910 1.890 7.676 1.00 63.97 147 PHE A N 1
ATOM 1223 C CA . PHE A 1 147 ? -4.861 1.981 6.663 1.00 63.97 147 PHE A CA 1
ATOM 1224 C C . PHE A 1 147 ? -4.042 3.276 6.797 1.00 63.97 147 PHE A C 1
ATOM 1226 O O . PHE A 1 147 ? -2.815 3.226 6.783 1.00 63.97 147 PHE A O 1
ATOM 1233 N N . LEU A 1 148 ? -4.691 4.429 6.993 1.00 66.38 148 LEU A N 1
ATOM 1234 C CA . LEU A 1 148 ? -4.012 5.719 7.156 1.00 66.38 148 LEU A CA 1
ATOM 1235 C C . LEU A 1 148 ? -3.129 5.782 8.418 1.00 66.38 148 LEU A C 1
ATOM 1237 O O . LEU A 1 148 ? -2.061 6.399 8.383 1.00 66.38 148 LEU A O 1
ATOM 1241 N N . ARG A 1 149 ? -3.551 5.125 9.508 1.00 65.62 149 ARG A N 1
ATOM 1242 C CA . ARG A 1 149 ? -2.772 4.988 10.752 1.00 65.62 149 ARG A CA 1
ATOM 1243 C C . ARG A 1 149 ? -1.504 4.151 10.546 1.00 65.62 149 ARG A C 1
ATOM 1245 O O . ARG A 1 149 ? -0.444 4.530 11.034 1.00 65.62 149 ARG A O 1
ATOM 1252 N N . LEU A 1 150 ? -1.592 3.053 9.790 1.00 53.41 150 LEU A N 1
ATOM 1253 C CA . LEU A 1 150 ? -0.495 2.088 9.622 1.00 53.41 150 LEU A CA 1
ATOM 1254 C C . LEU A 1 150 ? 0.490 2.434 8.493 1.00 53.41 150 LEU A C 1
ATOM 1256 O O . LEU A 1 150 ? 1.675 2.118 8.597 1.00 53.41 150 LEU A O 1
ATOM 1260 N N . TYR A 1 151 ? 0.015 3.057 7.410 1.00 46.66 151 TYR A N 1
ATOM 1261 C CA . TYR A 1 151 ? 0.774 3.188 6.159 1.00 46.66 151 TYR A CA 1
ATOM 1262 C C . TYR A 1 151 ? 1.848 4.287 6.181 1.00 46.66 151 TYR A C 1
ATOM 1264 O O . TYR A 1 151 ? 2.874 4.160 5.520 1.00 46.66 151 TYR A O 1
ATOM 1272 N N . ILE A 1 152 ? 1.650 5.363 6.947 1.00 54.03 152 ILE A N 1
ATOM 1273 C CA . ILE A 1 152 ? 2.607 6.475 7.029 1.00 54.03 152 ILE A CA 1
ATOM 1274 C C . ILE A 1 152 ? 3.116 6.545 8.465 1.00 54.03 152 ILE A C 1
ATOM 1276 O O . ILE A 1 152 ? 2.392 6.985 9.356 1.00 54.03 152 ILE A O 1
ATOM 1280 N N . ARG A 1 153 ? 4.358 6.139 8.717 1.00 52.62 153 ARG A N 1
ATOM 1281 C CA . ARG A 1 153 ? 4.965 6.292 10.046 1.00 52.62 153 ARG A CA 1
ATOM 1282 C C . ARG A 1 153 ? 5.499 7.715 10.194 1.00 52.62 153 ARG A C 1
ATOM 1284 O O . ARG A 1 153 ? 6.188 8.200 9.305 1.00 52.62 153 ARG A O 1
ATOM 1291 N N . PHE A 1 154 ? 5.130 8.389 11.282 1.00 57.38 154 PHE A N 1
ATOM 1292 C CA . PHE A 1 154 ? 5.792 9.632 11.679 1.00 57.38 154 PHE A CA 1
ATOM 1293 C C . PHE A 1 154 ? 7.194 9.300 12.195 1.00 57.38 154 PHE A C 1
ATOM 1295 O O . PHE A 1 154 ? 7.375 8.251 12.819 1.00 57.38 154 PHE A O 1
ATOM 1302 N N . GLU A 1 155 ? 8.168 10.170 11.940 1.00 54.69 155 GLU A N 1
ATOM 1303 C CA . GLU A 1 155 ? 9.523 10.006 12.478 1.00 54.69 155 GLU A CA 1
ATOM 1304 C C . GLU A 1 155 ? 9.528 10.262 13.993 1.00 54.69 155 GLU A C 1
ATOM 1306 O O . GLU A 1 155 ? 10.154 9.522 14.752 1.00 54.69 155 GLU A O 1
ATOM 1311 N N . ASN A 1 156 ? 8.733 11.232 14.450 1.00 63.47 156 ASN A N 1
ATOM 1312 C CA . ASN A 1 156 ? 8.551 11.571 15.849 1.00 63.47 156 ASN A CA 1
ATOM 1313 C C . ASN A 1 156 ? 7.251 10.998 16.412 1.00 63.47 156 ASN A C 1
ATOM 1315 O O . ASN A 1 156 ? 6.145 11.132 15.877 1.00 63.47 156 ASN A O 1
ATOM 1319 N N . ARG A 1 157 ? 7.390 10.428 17.609 1.00 61.19 157 ARG A N 1
ATOM 1320 C CA . ARG A 1 157 ? 6.287 9.859 18.387 1.00 61.19 157 ARG A CA 1
ATOM 1321 C C . ARG A 1 157 ? 5.219 10.900 18.750 1.00 61.19 157 ARG A C 1
ATOM 1323 O O . ARG A 1 157 ? 4.050 10.547 18.851 1.00 61.19 157 ARG A O 1
ATOM 1330 N N . GLU A 1 158 ? 5.602 12.169 18.905 1.00 72.25 158 GLU A N 1
ATOM 1331 C CA . GLU A 1 158 ? 4.696 13.273 19.254 1.00 72.25 158 GLU A CA 1
ATOM 1332 C C . GLU A 1 158 ? 3.668 13.563 18.147 1.00 72.25 158 GLU A C 1
ATOM 1334 O O . GLU A 1 158 ? 2.477 13.692 18.423 1.00 72.25 158 GLU A O 1
ATOM 1339 N N . SER A 1 159 ? 4.105 13.588 16.886 1.00 65.00 159 SER A N 1
ATOM 1340 C CA . SER A 1 159 ? 3.234 13.798 15.722 1.00 65.00 159 SER A CA 1
ATOM 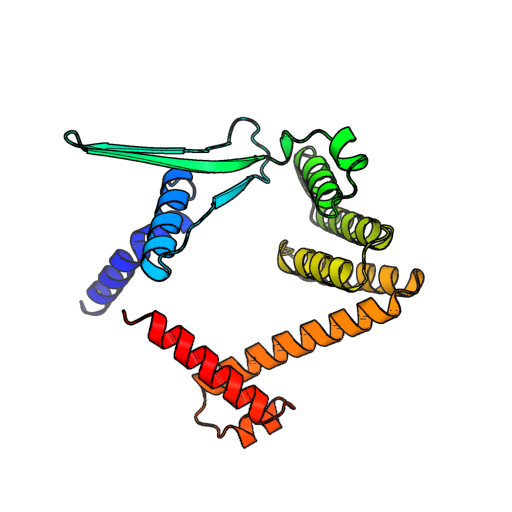1341 C C . SER A 1 159 ? 2.238 12.646 15.542 1.00 65.00 159 SER A C 1
ATOM 1343 O O . SER A 1 159 ? 1.089 12.868 15.163 1.00 65.00 159 SER A O 1
ATOM 1345 N N . GLY A 1 160 ? 2.637 11.424 15.912 1.00 64.56 160 GLY A N 1
ATOM 1346 C CA . GLY A 1 160 ? 1.730 10.279 16.008 1.00 64.56 160 GLY A CA 1
ATOM 1347 C C . GLY A 1 160 ? 0.625 10.472 17.044 1.00 64.56 160 GLY A C 1
ATOM 1348 O O . GLY A 1 160 ? -0.542 10.267 16.726 1.00 64.56 160 GLY A O 1
ATOM 1349 N N . VAL A 1 161 ? 0.970 10.917 18.255 1.00 74.75 161 VAL A N 1
ATOM 1350 C CA . VAL A 1 161 ? -0.015 11.159 19.325 1.00 74.75 161 VAL A CA 1
ATOM 1351 C C . VAL A 1 161 ? -0.994 12.267 18.934 1.00 74.75 161 VAL A C 1
ATOM 1353 O O . VAL A 1 161 ? -2.201 12.061 19.016 1.00 74.75 161 VAL A O 1
ATOM 1356 N N . LYS A 1 162 ? -0.496 13.395 18.408 1.00 79.69 162 LYS A N 1
ATOM 1357 C CA . LYS A 1 162 ? -1.347 14.507 17.947 1.00 79.69 162 LYS A CA 1
ATOM 1358 C C . LYS A 1 162 ? -2.307 14.089 16.833 1.00 79.69 162 LYS A C 1
ATOM 1360 O O . LYS A 1 162 ? -3.426 14.593 16.760 1.00 79.69 162 LYS A O 1
ATOM 1365 N N . PHE A 1 163 ? -1.879 13.182 15.953 1.00 77.06 163 PHE A N 1
ATOM 1366 C CA . PHE A 1 163 ? -2.745 12.642 14.909 1.00 77.06 163 PHE A CA 1
ATOM 1367 C C . PHE A 1 163 ? -3.885 11.812 15.499 1.00 77.06 163 PHE A C 1
ATOM 1369 O O . PHE A 1 163 ? -5.035 12.011 15.115 1.00 77.06 163 PHE A O 1
ATOM 1376 N N . GLU A 1 164 ? -3.576 10.909 16.431 1.00 74.31 164 GLU A N 1
ATOM 1377 C CA . GLU A 1 164 ? -4.589 10.077 17.084 1.00 74.31 164 GLU A CA 1
ATOM 1378 C C . GLU A 1 164 ? -5.604 10.930 17.854 1.00 74.31 164 GLU A C 1
ATOM 1380 O O . GLU A 1 164 ? -6.806 10.764 17.657 1.00 74.31 164 GLU A O 1
ATOM 1385 N N . GLU A 1 165 ? -5.140 11.919 18.625 1.00 81.38 165 GLU A N 1
ATOM 1386 C CA . GLU A 1 165 ? -6.006 12.858 19.352 1.00 81.38 165 GLU A CA 1
ATOM 1387 C C . GLU A 1 165 ? -6.934 13.643 18.412 1.00 81.38 165 GLU A C 1
ATOM 1389 O O . GLU A 1 165 ? -8.133 13.768 18.670 1.00 81.38 165 GLU A O 1
ATOM 1394 N N . ALA A 1 166 ? -6.406 14.141 17.289 1.00 79.75 166 ALA A N 1
ATOM 1395 C CA . ALA A 1 166 ? -7.197 14.875 16.306 1.00 79.75 166 ALA A CA 1
ATOM 1396 C C . ALA A 1 166 ? -8.249 13.987 15.622 1.00 79.75 166 ALA A C 1
ATOM 1398 O O . ALA A 1 166 ? -9.377 14.425 15.392 1.00 79.75 166 ALA A O 1
ATOM 1399 N N . VAL A 1 167 ? -7.905 12.737 15.300 1.00 78.62 167 VAL A N 1
ATOM 1400 C CA . VAL A 1 167 ? -8.851 11.780 14.706 1.00 78.62 167 VAL A CA 1
ATOM 1401 C C . VAL A 1 167 ? -9.946 11.408 15.701 1.00 78.62 167 VAL A C 1
ATOM 1403 O O . VAL A 1 167 ? -11.118 11.389 15.323 1.00 78.62 167 VAL A O 1
ATOM 1406 N N . ASP A 1 168 ? -9.597 11.162 16.962 1.00 78.69 168 ASP A N 1
ATOM 1407 C CA . ASP A 1 168 ? -10.570 10.832 18.004 1.00 78.69 168 ASP A CA 1
ATOM 1408 C C . ASP A 1 168 ? -11.545 11.999 18.237 1.00 78.69 168 ASP A C 1
ATOM 1410 O O . ASP A 1 168 ? -12.759 11.784 18.293 1.00 78.69 168 ASP A O 1
ATOM 1414 N N . HIS A 1 169 ? -11.054 13.243 18.242 1.00 82.12 169 HIS A N 1
ATOM 1415 C CA . HIS A 1 169 ? -11.905 14.435 18.310 1.00 82.12 169 HIS A CA 1
ATOM 1416 C C . HIS A 1 169 ? -12.875 14.530 17.120 1.00 82.12 169 HIS A C 1
ATOM 1418 O O . HIS A 1 169 ? -14.076 14.723 17.307 1.00 82.12 169 HIS A O 1
ATOM 1424 N N . LEU A 1 170 ? -12.389 14.316 15.891 1.00 79.31 170 LEU A N 1
ATOM 1425 C CA . LEU A 1 170 ? -13.223 14.342 14.679 1.00 79.31 170 LEU A CA 1
ATOM 1426 C C . LEU A 1 170 ? -14.320 13.265 14.682 1.00 79.31 170 LEU A C 1
ATOM 1428 O O . LEU A 1 170 ? -15.414 13.482 14.146 1.00 79.31 170 LEU A O 1
ATOM 1432 N N . ILE A 1 171 ? -14.036 12.098 15.265 1.00 74.00 171 ILE A N 1
ATOM 1433 C CA . ILE A 1 171 ? -14.994 10.995 15.408 1.00 74.00 171 ILE A CA 1
ATOM 1434 C C . ILE A 1 171 ? -16.065 11.340 16.455 1.00 74.00 171 ILE A C 1
ATOM 1436 O O . ILE A 1 171 ? -17.250 11.063 16.228 1.00 74.00 171 ILE A O 1
ATOM 1440 N N . GLN A 1 172 ? -15.668 11.976 17.562 1.00 72.75 172 GLN A N 1
ATOM 1441 C CA . GLN A 1 172 ? -16.570 12.400 18.636 1.00 72.75 172 GLN A CA 1
ATOM 1442 C C . GLN A 1 172 ? -17.498 13.545 18.203 1.00 72.75 172 GLN A C 1
ATOM 1444 O O . GLN A 1 172 ? -18.712 13.453 18.406 1.00 72.75 172 GLN A O 1
ATOM 1449 N N . GLU A 1 173 ? -16.972 14.582 17.544 1.00 68.81 173 GLU A N 1
ATOM 1450 C CA . GLU A 1 173 ? -17.754 15.751 17.108 1.00 68.81 173 GLU A CA 1
ATOM 1451 C C . GLU A 1 173 ? -18.849 15.399 16.096 1.00 68.81 173 GLU A C 1
ATOM 1453 O O . GLU A 1 173 ? -19.981 15.876 16.191 1.00 68.81 173 GLU A O 1
ATOM 1458 N N . ASN A 1 174 ? -18.550 14.513 15.147 1.00 60.19 174 ASN A N 1
ATOM 1459 C CA . ASN A 1 174 ? -19.488 14.144 14.088 1.00 60.19 174 ASN A CA 1
ATOM 1460 C C . ASN A 1 174 ? -20.410 12.960 14.455 1.00 60.19 174 ASN A C 1
ATOM 1462 O O . ASN A 1 174 ? -21.049 12.369 13.582 1.00 60.19 174 ASN A O 1
ATOM 1466 N N . LYS A 1 175 ? -20.508 12.591 15.744 1.00 61.53 175 LYS A N 1
ATOM 1467 C CA . LYS A 1 175 ? -21.346 11.477 16.243 1.00 61.53 175 LYS A CA 1
ATOM 1468 C C . LYS A 1 175 ? -21.053 10.133 15.560 1.00 61.53 175 LYS A C 1
ATOM 1470 O O . LYS A 1 175 ? -21.933 9.272 15.444 1.00 61.53 175 LYS A O 1
ATOM 1475 N N . PHE A 1 176 ? -19.807 9.893 15.159 1.00 60.47 176 PHE A N 1
ATOM 1476 C CA . PHE A 1 176 ? -19.385 8.627 14.561 1.00 60.47 176 PHE A CA 1
ATOM 1477 C C . PHE A 1 176 ? -19.063 7.550 15.612 1.00 60.47 176 PHE A C 1
ATOM 1479 O O . PHE A 1 176 ? -18.255 6.673 15.331 1.00 60.47 176 PHE A O 1
ATOM 1486 N N . MET A 1 177 ? -19.709 7.545 16.790 1.00 56.56 177 MET A N 1
ATOM 1487 C CA . MET A 1 177 ? -19.359 6.675 17.938 1.00 56.56 177 MET A CA 1
ATOM 1488 C C . MET A 1 177 ? -19.158 5.186 17.590 1.00 56.56 177 MET A C 1
ATOM 1490 O O . MET A 1 177 ? -18.267 4.537 18.127 1.00 56.56 177 MET A O 1
ATOM 1494 N N . GLY A 1 178 ? -19.915 4.642 16.630 1.00 59.41 178 GLY A N 1
ATOM 1495 C CA . GLY A 1 178 ? -19.728 3.254 16.182 1.00 59.41 178 GLY A CA 1
ATOM 1496 C C . GLY A 1 178 ? -18.403 2.984 15.449 1.00 59.41 178 GLY A C 1
ATOM 1497 O O . GLY A 1 178 ? -17.986 1.840 15.365 1.00 59.41 178 GLY A O 1
ATOM 1498 N N . ILE A 1 179 ? -17.736 4.003 14.904 1.00 63.91 179 ILE A N 1
ATOM 1499 C CA . ILE A 1 179 ? -16.410 3.890 14.274 1.00 63.91 179 ILE A CA 1
ATOM 1500 C C . ILE A 1 179 ? -15.315 3.842 15.347 1.00 63.91 179 ILE A C 1
ATOM 1502 O O . ILE A 1 179 ? -14.378 3.062 15.207 1.00 63.91 179 ILE A O 1
ATOM 1506 N N . GLU A 1 180 ? -15.460 4.608 16.433 1.00 63.94 180 GLU A N 1
ATOM 1507 C CA . GLU A 1 180 ? -14.519 4.619 17.562 1.00 63.94 180 GLU A CA 1
ATOM 1508 C C . GLU A 1 180 ? -14.441 3.249 18.243 1.00 63.94 180 GLU A C 1
ATOM 1510 O O . GLU A 1 180 ? -13.360 2.696 18.445 1.00 63.94 180 GLU A O 1
ATOM 1515 N N . GLU A 1 181 ? -15.602 2.662 18.542 1.00 62.09 181 GLU A N 1
ATOM 1516 C CA . GLU A 1 181 ? -15.696 1.346 19.172 1.00 62.09 181 GLU A CA 1
ATOM 1517 C C . GLU A 1 181 ? -15.145 0.247 18.252 1.00 62.09 181 GLU A C 1
ATOM 1519 O O . GLU A 1 181 ? -14.390 -0.625 18.689 1.00 62.09 181 GLU A O 1
ATOM 1524 N N . LEU A 1 182 ? -15.409 0.353 16.946 1.00 57.44 182 LEU A N 1
ATOM 1525 C CA . LEU A 1 182 ? -14.846 -0.551 15.948 1.00 57.44 182 LEU A CA 1
ATOM 1526 C C . LEU A 1 182 ? -13.322 -0.400 15.782 1.00 57.44 182 LEU A C 1
ATOM 1528 O O . LEU A 1 182 ? -12.646 -1.401 15.544 1.00 57.44 182 LEU A O 1
ATOM 1532 N N . LEU A 1 183 ? -12.757 0.802 15.915 1.00 62.00 183 LEU A N 1
ATOM 1533 C CA . LEU A 1 183 ? -11.304 1.025 15.893 1.00 62.00 183 LEU A CA 1
ATOM 1534 C C . LEU A 1 183 ? -10.637 0.497 17.169 1.00 62.00 183 LEU A C 1
ATOM 1536 O O . LEU A 1 183 ? -9.642 -0.220 17.085 1.00 62.00 183 LEU A O 1
ATOM 1540 N N . LYS A 1 184 ? -11.218 0.769 18.344 1.00 68.19 184 LYS A N 1
ATOM 1541 C CA . LYS A 1 184 ? -10.749 0.227 19.631 1.00 68.19 184 LYS A CA 1
ATOM 1542 C C . LYS A 1 184 ? -10.790 -1.300 19.651 1.00 68.19 184 LYS A C 1
ATOM 1544 O O . LYS A 1 184 ? -9.864 -1.923 20.167 1.00 68.19 184 LYS A O 1
ATOM 1549 N N . SER A 1 185 ? -11.832 -1.906 19.076 1.00 60.62 185 SER A N 1
ATOM 1550 C CA . SER A 1 185 ? -11.919 -3.364 18.942 1.00 60.62 185 SER A CA 1
ATOM 1551 C C . SER A 1 185 ? -10.837 -3.931 18.018 1.00 60.62 185 SER A C 1
ATOM 1553 O O . SER A 1 185 ? -10.213 -4.917 18.385 1.00 60.62 185 SER A O 1
ATOM 1555 N N . ALA A 1 186 ? -10.532 -3.265 16.896 1.00 58.50 186 ALA A N 1
ATOM 1556 C CA . ALA A 1 186 ? -9.500 -3.706 15.956 1.00 58.50 186 ALA A CA 1
ATOM 1557 C C . ALA A 1 186 ? -8.094 -3.676 16.571 1.00 58.50 186 ALA A C 1
ATOM 1559 O O . ALA A 1 186 ? -7.348 -4.636 16.432 1.00 58.50 186 ALA A O 1
ATOM 1560 N N . ILE A 1 187 ? -7.761 -2.607 17.303 1.00 63.19 187 ILE A N 1
ATOM 1561 C CA . ILE A 1 187 ? -6.470 -2.485 17.996 1.00 63.19 187 ILE A CA 1
ATOM 1562 C C . ILE A 1 187 ? -6.349 -3.556 19.085 1.00 63.19 187 ILE A C 1
ATOM 1564 O O . ILE A 1 187 ? -5.310 -4.196 19.216 1.00 63.19 187 ILE A O 1
ATOM 1568 N N . LYS A 1 188 ? -7.418 -3.790 19.861 1.00 67.00 188 LYS A N 1
ATOM 1569 C CA . LYS A 1 188 ? -7.437 -4.869 20.860 1.00 67.00 188 LYS A CA 1
ATOM 1570 C C . LYS A 1 188 ? -7.259 -6.243 20.220 1.00 67.00 188 LYS A C 1
ATOM 1572 O O . LYS A 1 188 ? -6.556 -7.074 20.782 1.00 67.00 188 LYS A O 1
ATOM 1577 N N . GLU A 1 189 ? -7.892 -6.476 19.077 1.00 66.38 189 GLU A N 1
ATOM 1578 C CA . GLU A 1 189 ? -7.798 -7.735 18.343 1.00 66.38 189 GLU A CA 1
ATOM 1579 C C . GLU A 1 189 ? -6.387 -7.945 17.773 1.00 66.38 189 GLU A C 1
ATOM 1581 O O . GLU A 1 189 ? -5.816 -9.010 17.982 1.00 66.38 189 GLU A O 1
ATOM 1586 N N . GLU A 1 190 ? -5.768 -6.927 17.165 1.00 64.81 190 GLU A N 1
ATOM 1587 C CA . GLU A 1 190 ? -4.375 -6.988 16.690 1.00 64.81 190 GLU A CA 1
ATOM 1588 C C . GLU A 1 190 ? -3.380 -7.249 17.825 1.00 64.81 190 GLU A C 1
ATOM 1590 O O . GLU A 1 190 ? -2.549 -8.151 17.716 1.00 64.81 190 GLU A O 1
ATOM 1595 N N . VAL A 1 191 ? -3.500 -6.531 18.947 1.00 70.94 191 VAL A N 1
ATOM 1596 C CA . VAL A 1 191 ? -2.640 -6.740 20.125 1.00 70.94 191 VAL A CA 1
ATOM 1597 C C . VAL A 1 191 ? -2.845 -8.138 20.708 1.00 70.94 191 VAL A C 1
ATOM 1599 O O . VAL A 1 191 ? -1.879 -8.791 21.110 1.00 70.94 191 VAL A O 1
ATOM 1602 N N . ALA A 1 192 ? -4.086 -8.630 20.740 1.00 73.62 192 ALA A N 1
ATOM 1603 C CA . ALA A 1 192 ? -4.384 -9.977 21.210 1.00 73.62 192 ALA A CA 1
ATOM 1604 C C . ALA A 1 192 ? -3.777 -11.045 20.291 1.00 73.62 192 ALA A C 1
ATOM 1606 O O . ALA A 1 192 ? -3.225 -12.026 20.792 1.00 73.62 192 ALA A O 1
ATOM 1607 N N . ILE A 1 193 ? -3.828 -10.849 18.970 1.00 76.81 193 ILE A N 1
ATOM 1608 C CA . ILE A 1 193 ? -3.185 -11.726 17.984 1.00 76.81 193 ILE A CA 1
ATOM 1609 C C . ILE A 1 193 ? -1.671 -11.730 18.200 1.00 76.81 193 ILE A C 1
ATOM 1611 O O . ILE A 1 193 ? -1.105 -12.795 18.433 1.00 76.81 193 ILE A O 1
ATOM 1615 N N . GLU A 1 194 ? -1.023 -10.564 18.201 1.00 76.12 194 GLU A N 1
ATOM 1616 C CA . GLU A 1 194 ? 0.432 -10.438 18.351 1.00 76.12 194 GLU A CA 1
ATOM 1617 C C . GLU A 1 194 ? 0.927 -11.051 19.669 1.00 76.12 194 GLU A C 1
ATOM 1619 O O . GLU A 1 194 ? 1.846 -11.872 19.683 1.00 76.12 194 GLU A O 1
ATOM 1624 N N . THR A 1 195 ? 0.267 -10.726 20.783 1.00 74.38 195 THR A N 1
ATOM 1625 C CA . THR A 1 195 ? 0.615 -11.267 22.105 1.00 74.38 195 THR A CA 1
ATOM 1626 C C . THR A 1 195 ? 0.440 -12.787 22.143 1.00 74.38 195 THR A C 1
ATOM 1628 O O . THR A 1 195 ? 1.287 -13.496 22.687 1.00 74.38 195 THR A O 1
ATOM 1631 N N . THR A 1 196 ? -0.629 -13.311 21.534 1.00 79.88 196 THR A N 1
ATOM 1632 C CA . THR A 1 196 ? -0.869 -14.760 21.444 1.00 79.88 196 THR A CA 1
ATOM 1633 C C . THR A 1 196 ? 0.188 -15.448 20.581 1.00 79.88 196 THR A C 1
ATOM 1635 O O . THR A 1 196 ? 0.705 -16.491 20.980 1.00 79.88 196 THR A O 1
ATOM 1638 N N . GLU A 1 197 ? 0.556 -14.875 19.431 1.00 82.44 197 GLU A N 1
ATOM 1639 C CA . GLU A 1 197 ? 1.607 -15.424 18.569 1.00 82.44 197 GLU A CA 1
ATOM 1640 C C . GLU A 1 197 ? 2.967 -15.452 19.273 1.00 82.44 197 GLU A C 1
ATOM 1642 O O . GLU A 1 197 ? 3.674 -16.459 19.190 1.00 82.44 197 GLU A O 1
ATOM 1647 N N . ASN A 1 198 ? 3.328 -14.381 19.984 1.00 81.00 198 ASN A N 1
ATOM 1648 C CA . ASN A 1 198 ? 4.588 -14.300 20.722 1.00 81.00 198 ASN A CA 1
ATOM 1649 C C . ASN A 1 198 ? 4.629 -15.333 21.855 1.00 81.00 198 ASN A C 1
ATOM 1651 O O . ASN A 1 198 ? 5.598 -16.082 21.971 1.00 81.00 198 ASN A O 1
ATOM 1655 N N . LEU A 1 199 ? 3.541 -15.477 22.621 1.00 81.81 199 LEU A N 1
ATOM 1656 C CA . LEU A 1 199 ? 3.445 -16.502 23.665 1.00 81.81 199 LEU A CA 1
ATOM 1657 C C . LEU A 1 199 ? 3.508 -17.926 23.094 1.00 81.81 199 LEU A C 1
ATOM 1659 O O . LEU A 1 199 ? 4.137 -18.788 23.702 1.00 81.81 199 LEU A O 1
ATOM 1663 N N . LEU A 1 200 ? 2.911 -18.182 21.926 1.00 83.44 200 LEU A N 1
ATOM 1664 C CA . LEU A 1 200 ? 2.978 -19.486 21.255 1.00 83.44 200 LEU A CA 1
ATOM 1665 C C . LEU A 1 200 ? 4.370 -19.808 20.679 1.00 83.44 200 LEU A C 1
ATOM 1667 O O . LEU A 1 200 ? 4.698 -20.987 20.540 1.00 83.44 200 LEU A O 1
ATOM 1671 N N . LYS A 1 201 ? 5.170 -18.795 20.314 1.00 81.50 201 LYS A N 1
ATOM 1672 C CA . LYS A 1 201 ? 6.535 -18.965 19.779 1.00 81.50 201 LYS A CA 1
ATOM 1673 C C . LYS A 1 201 ? 7.580 -19.103 20.883 1.00 81.50 201 LYS A C 1
ATOM 1675 O O . LYS A 1 201 ? 8.469 -19.942 20.765 1.00 81.50 201 LYS A O 1
ATOM 1680 N N . GLU A 1 202 ? 7.484 -18.276 21.919 1.00 78.31 202 GLU A N 1
ATOM 1681 C CA . GLU A 1 202 ? 8.548 -18.096 22.914 1.00 78.31 202 GLU A CA 1
ATOM 1682 C C . GLU A 1 202 ? 8.310 -18.866 24.216 1.00 78.31 202 GLU A C 1
ATOM 1684 O O . GLU A 1 202 ? 9.225 -19.013 25.026 1.00 78.31 202 GLU A O 1
ATOM 1689 N N . THR A 1 203 ? 7.100 -19.393 24.434 1.00 79.88 203 THR A N 1
ATOM 1690 C CA . THR A 1 203 ? 6.761 -20.127 25.660 1.00 79.88 203 THR A CA 1
ATOM 1691 C C . THR A 1 203 ? 6.140 -21.491 25.367 1.00 79.88 203 THR A C 1
ATOM 1693 O O . THR A 1 203 ? 5.529 -21.721 24.329 1.00 79.88 203 THR A O 1
ATOM 1696 N N . SER A 1 204 ? 6.257 -22.414 26.322 1.00 81.94 204 SER A N 1
ATOM 1697 C CA . SER A 1 204 ? 5.616 -23.737 26.293 1.00 81.94 204 SER A CA 1
ATOM 1698 C C . SER A 1 204 ? 4.263 -23.757 27.017 1.00 81.94 204 SER A C 1
ATOM 1700 O O . SER A 1 204 ? 3.821 -24.798 27.507 1.00 81.94 204 SER A O 1
ATOM 1702 N N . PHE A 1 205 ? 3.608 -22.600 27.151 1.00 86.00 205 PHE A N 1
ATOM 1703 C CA . PHE A 1 205 ? 2.348 -22.498 27.880 1.00 86.00 205 PHE A CA 1
ATOM 1704 C C . PHE A 1 205 ? 1.216 -23.268 27.192 1.00 86.00 205 PHE A C 1
ATOM 1706 O O . PHE A 1 205 ? 1.148 -23.368 25.966 1.00 86.00 205 PHE A O 1
ATOM 1713 N N . SER A 1 206 ? 0.310 -23.821 28.007 1.00 86.69 206 SER A N 1
ATOM 1714 C CA . SER A 1 206 ? -0.891 -24.476 27.496 1.00 86.69 206 SER A CA 1
ATOM 1715 C C . SER A 1 206 ? -1.842 -23.447 26.884 1.00 86.69 206 SER A C 1
ATOM 1717 O O . SER A 1 206 ? -1.807 -22.261 27.222 1.00 86.69 206 SER A O 1
ATOM 1719 N N . ILE A 1 207 ? -2.719 -23.913 26.001 1.00 85.56 207 ILE A N 1
ATOM 1720 C CA . ILE A 1 207 ? -3.684 -23.071 25.284 1.00 85.56 207 ILE A CA 1
ATOM 1721 C C . ILE A 1 207 ? -4.598 -22.348 26.273 1.00 85.56 207 ILE A C 1
ATOM 1723 O O . ILE A 1 207 ? -4.846 -21.155 26.135 1.00 85.56 207 ILE A O 1
ATOM 1727 N N . GLU A 1 208 ? -5.007 -23.036 27.334 1.00 84.62 208 GLU A N 1
ATOM 1728 C CA . GLU A 1 208 ? -5.857 -22.511 28.402 1.00 84.62 208 GLU A CA 1
ATOM 1729 C C . GLU A 1 208 ? -5.133 -21.432 29.216 1.00 84.62 208 GLU A C 1
ATOM 1731 O O . GLU A 1 208 ? -5.744 -20.457 29.660 1.00 84.62 208 GLU A O 1
ATOM 1736 N N . LYS A 1 209 ? -3.816 -21.583 29.404 1.00 78.94 209 LYS A N 1
ATOM 1737 C CA . LYS A 1 209 ? -2.991 -20.604 30.113 1.00 78.94 209 LYS A CA 1
ATOM 1738 C C . LYS A 1 209 ? -2.768 -19.350 29.267 1.00 78.94 209 LYS A C 1
ATOM 1740 O O . LYS A 1 209 ? -2.883 -18.251 29.800 1.00 78.94 209 LYS A O 1
ATOM 1745 N N . ILE A 1 210 ? -2.506 -19.500 27.969 1.00 82.62 210 ILE A N 1
ATOM 1746 C CA . ILE A 1 210 ? -2.366 -18.375 27.030 1.00 82.62 210 ILE A CA 1
ATOM 1747 C C . ILE A 1 210 ? -3.698 -17.627 26.896 1.00 82.62 210 ILE A C 1
ATOM 1749 O O . ILE A 1 210 ? -3.727 -16.409 27.051 1.00 82.62 210 ILE A O 1
ATOM 1753 N N . ALA A 1 211 ? -4.805 -18.353 26.724 1.00 82.75 211 ALA A N 1
ATOM 1754 C CA . ALA A 1 211 ? -6.154 -17.792 26.677 1.00 82.75 211 ALA A CA 1
ATOM 1755 C C . ALA A 1 211 ? -6.459 -16.929 27.911 1.00 82.75 211 ALA A C 1
ATOM 1757 O O . ALA A 1 211 ? -6.916 -15.794 27.786 1.00 82.75 211 ALA A O 1
ATOM 1758 N N . ARG A 1 212 ? -6.109 -17.418 29.109 1.00 83.50 212 ARG A N 1
ATOM 1759 C CA . ARG A 1 212 ? -6.279 -16.665 30.359 1.00 83.50 212 ARG A CA 1
ATOM 1760 C C . ARG A 1 212 ? -5.384 -15.424 30.449 1.00 83.50 212 ARG A C 1
ATOM 1762 O O . ARG A 1 212 ? -5.836 -14.413 30.972 1.00 83.50 212 ARG A O 1
ATOM 1769 N N . LEU A 1 213 ? -4.135 -15.502 29.985 1.00 79.44 213 LEU A N 1
ATOM 1770 C CA . LEU A 1 213 ? -3.177 -14.390 30.051 1.00 79.44 213 LEU A CA 1
ATOM 1771 C C . LEU A 1 213 ? -3.533 -13.248 29.093 1.00 79.44 213 LEU A C 1
ATOM 1773 O O . LEU A 1 213 ? -3.366 -12.087 29.450 1.00 79.44 213 LEU A O 1
ATOM 1777 N N . VAL A 1 214 ? -4.028 -13.579 27.900 1.00 79.62 214 VAL A N 1
ATOM 1778 C CA . VAL A 1 214 ? -4.406 -12.595 26.872 1.00 79.62 214 VAL A CA 1
ATOM 1779 C C . VAL A 1 214 ? -5.867 -12.142 27.031 1.00 79.62 214 VAL A C 1
ATOM 1781 O O . VAL A 1 214 ? -6.241 -11.075 26.554 1.00 79.62 214 VAL A O 1
ATOM 1784 N N . GLY A 1 215 ? -6.697 -12.914 27.743 1.00 78.12 215 GLY A N 1
ATOM 1785 C CA . GLY A 1 215 ? -8.118 -12.612 27.941 1.00 78.12 215 GLY A CA 1
ATOM 1786 C C . GLY A 1 215 ? -8.992 -12.988 26.740 1.00 78.12 215 GLY A C 1
ATOM 1787 O O . GLY A 1 215 ? -9.982 -12.317 26.463 1.00 78.12 215 GLY A O 1
ATOM 1788 N N . VAL A 1 216 ? -8.620 -14.050 26.021 1.00 84.00 216 VAL A N 1
ATOM 1789 C CA . VAL A 1 216 ? -9.309 -14.567 24.822 1.00 84.00 216 VAL A CA 1
ATOM 1790 C C . VAL A 1 216 ? -9.794 -15.998 25.052 1.00 84.00 216 VAL A C 1
ATOM 1792 O O . VAL A 1 216 ? -9.433 -16.628 26.045 1.00 84.00 216 VAL A O 1
ATOM 1795 N N . SER A 1 217 ? -10.622 -16.535 24.152 1.00 86.44 217 S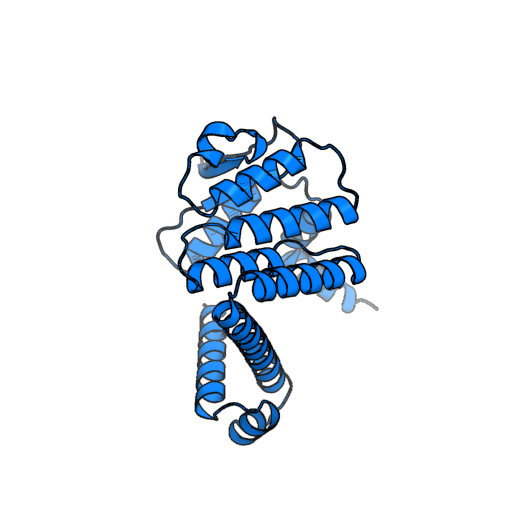ER A N 1
ATOM 1796 C CA . SER A 1 217 ? -11.108 -17.912 24.290 1.00 86.44 217 SER A CA 1
ATOM 1797 C C . SER A 1 217 ? -10.031 -18.950 23.912 1.00 86.44 217 SER A C 1
ATOM 1799 O O . SER A 1 217 ? -9.183 -18.677 23.054 1.00 86.44 217 SER A O 1
ATOM 1801 N N . PRO A 1 218 ? -10.039 -20.157 24.509 1.00 83.56 218 PRO A N 1
ATOM 1802 C CA . PRO A 1 218 ? -9.133 -21.240 24.114 1.00 83.56 218 PRO A CA 1
ATOM 1803 C C . PRO A 1 218 ? -9.256 -21.624 22.632 1.00 83.56 218 PRO A C 1
ATOM 1805 O O . PRO A 1 218 ? -8.254 -21.935 21.991 1.00 83.56 218 PRO A O 1
ATOM 1808 N N . GLU A 1 219 ? -10.460 -21.539 22.058 1.00 84.12 219 GLU A N 1
ATOM 1809 C CA . GLU A 1 219 ? -10.709 -21.817 20.639 1.00 84.12 219 GLU A CA 1
ATOM 1810 C C . GLU A 1 219 ? -10.010 -20.800 19.730 1.00 84.12 219 GLU A C 1
ATOM 1812 O O . GLU A 1 219 ? -9.480 -21.174 18.683 1.00 84.12 219 GLU A O 1
ATOM 1817 N N . PHE A 1 220 ? -9.960 -19.526 20.135 1.00 82.62 220 PHE A N 1
ATOM 1818 C CA . PHE A 1 220 ? -9.233 -18.483 19.411 1.00 82.62 220 PHE A CA 1
ATOM 1819 C C . PHE A 1 220 ? -7.729 -18.784 19.365 1.00 82.62 220 PHE A C 1
ATOM 1821 O O . PHE A 1 220 ? -7.128 -18.757 18.292 1.00 82.62 220 PHE A O 1
ATOM 1828 N N . VAL A 1 221 ? -7.136 -19.155 20.505 1.00 84.12 221 VAL A N 1
ATOM 1829 C CA . VAL A 1 221 ? -5.710 -19.521 20.596 1.00 84.12 221 VAL A CA 1
ATOM 1830 C C . VAL A 1 221 ? -5.407 -20.780 19.777 1.00 84.12 221 VAL A C 1
ATOM 1832 O O . VAL A 1 221 ? -4.393 -20.833 19.080 1.00 84.12 221 VAL A O 1
ATOM 1835 N N . GLN A 1 222 ? -6.290 -21.784 19.817 1.00 87.06 222 GLN A N 1
ATOM 1836 C CA . GLN A 1 222 ? -6.156 -23.010 19.027 1.00 87.06 222 GLN A CA 1
ATOM 1837 C C . GLN A 1 222 ? -6.211 -22.716 17.521 1.00 87.06 222 GLN A C 1
ATOM 1839 O O . GLN A 1 222 ? -5.335 -23.159 16.780 1.00 87.06 222 GLN A O 1
ATOM 1844 N N . LYS A 1 223 ? -7.175 -21.904 17.073 1.00 86.69 223 LYS A N 1
ATOM 1845 C CA . LYS A 1 223 ? -7.295 -21.493 15.669 1.00 86.69 223 LYS A CA 1
ATOM 1846 C C . LYS A 1 223 ? -6.050 -20.745 15.186 1.00 86.69 223 LYS A C 1
ATOM 1848 O O . LYS A 1 223 ? -5.538 -21.051 14.112 1.00 86.69 223 LYS A O 1
ATOM 1853 N N . LEU A 1 224 ? -5.532 -19.816 15.994 1.00 84.06 224 LEU A N 1
ATOM 1854 C CA . LEU A 1 224 ? -4.315 -19.066 1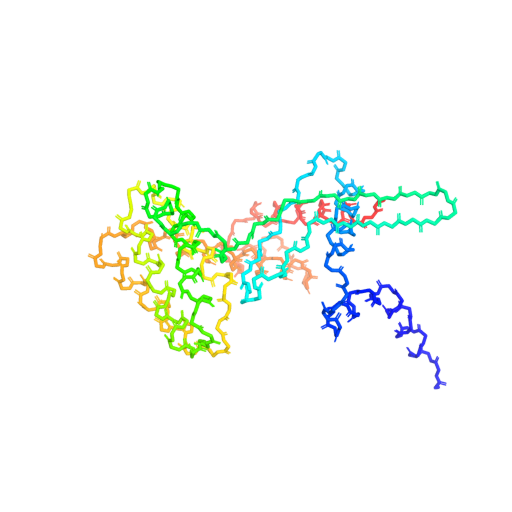5.673 1.00 84.06 224 LEU A CA 1
ATOM 1855 C C . LEU A 1 224 ? -3.100 -19.999 15.543 1.00 84.06 224 LEU A C 1
ATOM 1857 O O . LEU A 1 224 ? -2.333 -19.903 14.589 1.00 84.06 224 LEU A O 1
ATOM 1861 N N . LYS A 1 225 ? -2.958 -20.956 16.468 1.00 84.31 225 LYS A N 1
ATOM 1862 C CA . LYS A 1 225 ? -1.897 -21.972 16.448 1.00 84.31 225 LYS A CA 1
ATOM 1863 C C . LYS A 1 225 ? -1.959 -22.857 15.199 1.00 84.31 225 LYS A C 1
ATOM 1865 O O . LYS A 1 225 ? -0.914 -23.192 14.639 1.00 84.31 225 LYS A O 1
ATOM 1870 N N . ASP A 1 226 ? -3.159 -23.224 14.759 1.00 85.06 226 ASP A N 1
ATOM 1871 C CA . ASP A 1 226 ? -3.361 -24.024 13.550 1.00 85.06 226 ASP A CA 1
ATOM 1872 C C . ASP A 1 226 ? -3.057 -23.222 12.276 1.00 85.06 226 ASP A C 1
ATOM 1874 O O . ASP A 1 226 ? -2.374 -23.729 11.384 1.00 85.06 226 ASP A O 1
ATOM 1878 N N . ASP A 1 227 ? -3.456 -21.950 12.214 1.00 82.06 227 ASP A N 1
ATOM 1879 C CA . ASP A 1 227 ? -3.098 -21.056 11.106 1.00 82.06 227 ASP A CA 1
ATOM 1880 C C . ASP A 1 227 ? -1.582 -20.794 11.044 1.00 82.06 227 ASP A C 1
ATOM 1882 O O . ASP A 1 227 ? -0.997 -20.795 9.961 1.00 82.06 227 ASP A O 1
ATOM 1886 N N . MET A 1 228 ? -0.904 -20.668 12.190 1.00 77.50 228 MET A N 1
ATOM 1887 C CA . MET A 1 228 ? 0.561 -20.576 12.251 1.00 77.50 228 MET A CA 1
ATOM 1888 C C . MET A 1 228 ? 1.255 -21.858 11.771 1.00 77.50 228 MET A C 1
ATOM 1890 O O . MET A 1 228 ? 2.314 -21.788 11.144 1.00 77.50 228 MET A O 1
ATOM 1894 N N . ARG A 1 229 ? 0.679 -23.036 12.049 1.00 77.44 229 ARG A N 1
ATOM 1895 C CA . ARG A 1 229 ? 1.187 -24.322 11.542 1.00 77.44 229 ARG A CA 1
ATOM 1896 C C . ARG A 1 229 ? 1.020 -24.444 10.031 1.00 77.44 229 ARG A C 1
ATOM 1898 O O . ARG A 1 229 ? 1.959 -24.891 9.381 1.00 77.44 229 ARG A O 1
ATOM 1905 N N . ARG A 1 230 ? -0.116 -24.004 9.476 1.00 74.81 230 ARG A N 1
ATOM 1906 C CA . ARG A 1 230 ? -0.332 -23.947 8.018 1.00 74.81 230 ARG A CA 1
ATOM 1907 C C . ARG A 1 230 ? 0.691 -23.034 7.344 1.00 74.81 230 ARG A C 1
ATOM 1909 O O . ARG A 1 230 ? 1.408 -23.484 6.464 1.00 74.81 230 ARG A O 1
ATOM 1916 N N . ARG A 1 231 ? 0.878 -21.818 7.870 1.00 70.69 231 ARG A N 1
ATOM 1917 C CA . ARG A 1 231 ? 1.882 -20.865 7.358 1.00 70.69 231 ARG A CA 1
ATOM 1918 C C . ARG A 1 231 ? 3.313 -21.419 7.369 1.00 70.69 231 ARG A C 1
ATOM 1920 O O . ARG A 1 231 ? 4.081 -21.064 6.489 1.00 70.69 231 ARG A O 1
ATOM 1927 N N . ARG A 1 232 ? 3.672 -22.272 8.342 1.00 57.75 232 ARG A N 1
ATOM 1928 C CA . ARG A 1 232 ? 4.983 -22.956 8.415 1.00 57.75 232 ARG A CA 1
ATOM 1929 C C . ARG A 1 232 ? 5.102 -24.171 7.489 1.00 57.75 232 ARG A C 1
ATOM 1931 O O . ARG A 1 232 ? 6.200 -24.463 7.035 1.00 57.75 232 ARG A O 1
ATOM 1938 N N . SER A 1 233 ? 4.005 -24.887 7.246 1.00 51.69 233 SER A N 1
ATOM 1939 C CA . SER A 1 233 ? 3.941 -26.008 6.297 1.00 51.69 233 SER A CA 1
ATOM 1940 C C . SER A 1 233 ? 4.183 -25.533 4.864 1.00 51.69 233 SER A C 1
ATOM 1942 O O . SER A 1 233 ? 4.898 -26.189 4.117 1.00 51.69 233 SER A O 1
ATOM 1944 N N . ASP A 1 234 ? 3.655 -24.358 4.524 1.00 49.12 234 ASP A N 1
ATOM 1945 C CA . ASP A 1 234 ? 3.776 -23.753 3.193 1.00 49.12 234 ASP A CA 1
ATOM 1946 C C . ASP A 1 234 ? 5.164 -23.120 2.937 1.00 49.12 234 ASP A C 1
ATOM 1948 O O . ASP A 1 234 ? 5.421 -22.628 1.848 1.00 49.12 234 ASP A O 1
ATOM 1952 N N . THR A 1 235 ? 6.070 -23.110 3.927 1.00 45.31 235 THR A N 1
ATOM 1953 C CA . THR A 1 235 ? 7.460 -22.611 3.789 1.00 45.31 235 THR A CA 1
ATOM 1954 C C . THR A 1 235 ? 8.499 -23.734 3.635 1.00 45.31 235 THR A C 1
ATOM 1956 O O . THR A 1 235 ? 9.695 -23.459 3.596 1.00 45.31 235 THR A O 1
ATOM 1959 N N . LEU A 1 236 ? 8.064 -25.000 3.631 1.00 40.81 236 LEU A N 1
ATOM 1960 C CA . LEU A 1 236 ? 8.916 -26.202 3.627 1.00 40.81 236 LEU A CA 1
ATOM 1961 C C . LEU A 1 236 ? 8.746 -27.060 2.357 1.00 40.81 236 LEU A C 1
ATOM 1963 O O . LEU A 1 236 ? 9.207 -28.203 2.334 1.00 40.81 236 LEU A O 1
ATOM 1967 N N . HIS A 1 237 ? 8.077 -26.542 1.328 1.00 36.84 237 HIS A N 1
ATOM 1968 C CA . HIS A 1 237 ? 7.984 -27.111 -0.024 1.00 36.84 237 HIS A CA 1
ATOM 1969 C C . HIS A 1 237 ? 8.427 -26.055 -1.032 1.00 36.84 237 HIS A C 1
ATOM 1971 O O . HIS A 1 237 ? 8.965 -26.474 -2.079 1.00 36.84 237 HIS A O 1
#

Organism: NCBI:txid659014

Secondary structure (DSSP, 8-state):
--SHHHHHHHHHHHSHHHHHHHH-TTS-HHHHHHHHHHHHHHHH-S----EEEE-SS-TT----EEEEEETTEEEEEE-EEEEGGGS-HHHHHH---HHHHHHHHHHHHHTSS---HHHHHHHHHHHHHHHHHS---HHHHHHHHHHHHHHS--SSHHHHHHHHHHHHHHHHHTT-HHHHHHHHHHHHHHHHHHHHHHHHHH----HHHHHHHHT--HHHHHHHHHHHHHHHHTT--

Foldseek 3Di:
DPDVVVVVVVVCVVCVVVVCCVVPVPPPPQVVQVVVVVVCCVLPVDDDADEDEALAQDPPDWDFWDWDDDPHDIDIDGHHTHYLLPDDLVVLVPDLDLCSVVSNLSNVVSVPVDDDLVNVLVSLLVSLLVLVPHPDDLVVSLVVNVCSLPVDDRPDPVSSVSSVVSSVVSCVVVVVVVSVVVNVVVVLVVVLLVQLVCCVVPHPDDLVRSCVVSVHDSVVSVVSVVVVVVVVVSVPD

pLDDT: mean 73.59, std 14.27, range [35.19, 95.94]

Sequence (237 aa):
MKRDDTLWKSILEDIFEDFLLFFYPDADFGRRMFTYYSRILDNYDKPITAFAIFTEGNAAFKPCEYYREFMGTSVSYKYNAFKILEQNEQALRKSDNPFAIVVLTVKAALQRNHFSENELLNLKIEIAKNLLERQLSKTKIRNLLGFLRLYIRFENRESGVKFEEAVDHLIQENKFMGIEELLKSAIKEEVAIETTENLLKETSFSIEKIARLVGVSPEFVQKLKDDMRRRRSDTLH